Protein AF-A0A497GBG1-F1 (afdb_monomer_lite)

Radius of gyration: 18.84 Å; chains: 1; bounding box: 42×31×58 Å

Structure (mmCIF, N/CA/C/O backbone):
data_AF-A0A497GBG1-F1
#
_entry.id   AF-A0A497GBG1-F1
#
loop_
_atom_site.group_PDB
_atom_site.id
_atom_site.type_symbol
_atom_site.label_atom_id
_atom_site.label_alt_id
_atom_site.label_comp_id
_atom_site.label_asym_id
_atom_site.label_entity_id
_atom_site.label_seq_id
_atom_site.pdbx_PDB_ins_code
_atom_site.Cartn_x
_atom_site.Cartn_y
_atom_site.Cartn_z
_atom_site.occupancy
_atom_site.B_iso_or_equiv
_atom_site.auth_seq_id
_atom_site.auth_comp_id
_atom_site.auth_asym_id
_atom_site.auth_atom_id
_atom_site.pdbx_PDB_model_num
ATOM 1 N N . TYR A 1 1 ? -9.310 10.832 20.217 1.00 33.00 1 TYR A N 1
ATOM 2 C CA . TYR A 1 1 ? -9.173 11.842 19.152 1.00 33.00 1 TYR A CA 1
ATOM 3 C C . TYR A 1 1 ? -7.961 11.617 18.249 1.00 33.00 1 TYR A C 1
ATOM 5 O O . TYR A 1 1 ? -7.427 12.586 17.749 1.00 33.00 1 TYR A O 1
ATOM 13 N N . TYR A 1 2 ? -7.507 10.372 18.048 1.00 36.09 2 TYR A N 1
ATOM 14 C CA . TYR A 1 2 ? -6.469 10.062 17.057 1.00 36.09 2 TYR A CA 1
ATOM 15 C C . TYR A 1 2 ? -6.736 8.645 16.536 1.00 36.09 2 TYR A C 1
ATOM 17 O O . TYR A 1 2 ? -6.464 7.658 17.222 1.00 36.09 2 TYR A O 1
ATOM 25 N N . GLY A 1 3 ? -7.410 8.546 15.395 1.00 49.28 3 GLY A N 1
ATOM 26 C CA . GLY A 1 3 ? -7.780 7.311 14.715 1.00 49.28 3 GLY A CA 1
ATOM 27 C C . GLY A 1 3 ? -6.840 6.943 13.561 1.00 49.28 3 GLY A C 1
ATOM 28 O O . GLY A 1 3 ? -5.751 7.487 13.384 1.00 49.28 3 GLY A O 1
ATOM 29 N N . ALA A 1 4 ? -7.280 5.982 12.742 1.00 52.22 4 ALA A N 1
ATOM 30 C CA . ALA A 1 4 ? -6.537 5.518 11.566 1.00 52.22 4 ALA A CA 1
ATOM 31 C C . ALA A 1 4 ? -6.390 6.599 10.471 1.00 52.22 4 ALA A C 1
ATOM 33 O O . ALA A 1 4 ? -5.515 6.490 9.615 1.00 52.22 4 ALA A O 1
ATOM 34 N N . PHE A 1 5 ? -7.225 7.644 10.508 1.00 52.47 5 PHE A N 1
ATOM 35 C CA . PHE A 1 5 ? -7.202 8.763 9.566 1.00 52.47 5 PHE A CA 1
ATOM 36 C C . PHE A 1 5 ? -6.066 9.748 9.865 1.00 52.47 5 PHE A C 1
ATOM 38 O O . PHE A 1 5 ? -5.320 10.113 8.959 1.00 52.47 5 PHE A O 1
ATOM 45 N N . GLU A 1 6 ? -5.861 10.120 11.129 1.00 53.38 6 GLU A N 1
ATOM 46 C CA . GLU A 1 6 ? -4.692 10.904 11.528 1.00 53.38 6 GLU A CA 1
ATOM 47 C C . GLU A 1 6 ? -3.407 10.109 11.290 1.00 53.38 6 GLU A C 1
ATOM 49 O O . GLU A 1 6 ? -2.441 10.665 10.784 1.00 53.38 6 GLU A O 1
ATOM 54 N N . GLY A 1 7 ? -3.415 8.790 11.525 1.00 55.94 7 GLY A N 1
ATOM 55 C CA . GLY A 1 7 ? -2.295 7.913 11.162 1.00 55.94 7 GLY A CA 1
ATOM 56 C C . GLY A 1 7 ? -1.949 7.953 9.665 1.00 55.94 7 GLY A C 1
ATOM 57 O O . GLY A 1 7 ? -0.771 8.022 9.309 1.00 55.94 7 GLY A O 1
ATOM 58 N N . TYR A 1 8 ? -2.963 7.979 8.788 1.00 60.62 8 TYR A N 1
ATOM 59 C CA . TYR A 1 8 ? -2.778 8.152 7.343 1.00 60.62 8 TYR A CA 1
ATOM 60 C C . TYR A 1 8 ? -2.117 9.495 7.009 1.00 60.62 8 TYR A C 1
ATOM 62 O O . TYR A 1 8 ? -1.104 9.525 6.310 1.00 60.62 8 TYR A O 1
ATOM 70 N N . TRP A 1 9 ? -2.631 10.604 7.542 1.00 58.81 9 TRP A N 1
ATOM 71 C CA . TRP A 1 9 ? -2.098 11.931 7.226 1.00 58.81 9 TRP A CA 1
ATOM 72 C C . TRP A 1 9 ? -0.740 12.207 7.869 1.00 58.81 9 TRP A C 1
ATOM 74 O O . TRP A 1 9 ? 0.113 12.808 7.223 1.00 58.81 9 TRP A O 1
ATOM 84 N N . CYS A 1 10 ? -0.481 11.703 9.077 1.00 60.06 10 CYS A N 1
ATOM 85 C CA . CYS A 1 10 ? 0.843 11.744 9.698 1.00 60.06 10 CYS A CA 1
ATOM 86 C C . CYS A 1 10 ? 1.892 11.041 8.829 1.00 60.06 10 CYS A C 1
ATOM 88 O O . CYS A 1 10 ? 3.009 11.538 8.700 1.00 60.06 10 CYS A O 1
ATOM 90 N N . TYR A 1 11 ? 1.536 9.920 8.193 1.00 65.31 11 TYR A N 1
ATOM 91 C CA . TYR A 1 11 ? 2.422 9.239 7.254 1.00 65.31 11 TYR A CA 1
ATOM 92 C C . TYR A 1 11 ? 2.661 10.063 5.984 1.00 65.31 11 TYR A C 1
ATOM 94 O O . TYR A 1 11 ? 3.814 10.264 5.607 1.00 65.31 11 TYR A O 1
ATOM 102 N N . VAL A 1 12 ? 1.597 10.570 5.349 1.00 64.19 12 VAL A N 1
ATOM 103 C CA . VAL A 1 12 ? 1.704 11.389 4.126 1.00 64.19 12 VAL A CA 1
ATOM 104 C C . VAL A 1 12 ? 2.569 12.626 4.377 1.00 64.19 12 VAL A C 1
ATOM 106 O O . VAL A 1 12 ? 3.492 12.905 3.612 1.00 64.19 12 VAL A O 1
ATOM 109 N N . VAL A 1 13 ? 2.332 13.331 5.487 1.00 66.88 13 VAL A N 1
ATOM 110 C CA . VAL A 1 13 ? 3.125 14.500 5.894 1.00 66.88 13 VAL A CA 1
ATOM 111 C C . VAL A 1 13 ? 4.565 14.100 6.222 1.00 66.88 13 VAL A C 1
ATOM 113 O O . VAL A 1 13 ? 5.497 14.768 5.783 1.00 66.88 13 VAL A O 1
ATOM 116 N N . GLY A 1 14 ? 4.781 12.988 6.931 1.00 68.12 14 GLY A N 1
ATOM 117 C CA . GLY A 1 14 ? 6.121 12.482 7.240 1.00 68.12 14 GLY A CA 1
ATOM 118 C C . GLY A 1 14 ? 6.933 12.116 5.993 1.00 68.12 14 GLY A C 1
ATOM 119 O O . GLY A 1 14 ? 8.120 12.436 5.915 1.00 68.12 14 GLY A O 1
ATOM 120 N N . GLN A 1 15 ? 6.300 11.503 4.989 1.00 70.06 15 GLN A N 1
ATOM 121 C CA . GLN A 1 15 ? 6.939 11.206 3.705 1.00 70.06 15 GLN A CA 1
ATOM 122 C C . GLN A 1 15 ? 7.232 12.469 2.903 1.00 70.06 15 GLN A C 1
ATOM 124 O O . GLN A 1 15 ? 8.319 12.592 2.342 1.00 70.06 15 GLN A O 1
ATOM 129 N N . LEU A 1 16 ? 6.308 13.432 2.900 1.00 74.00 16 LEU A N 1
ATOM 130 C CA . LEU A 1 16 ? 6.531 14.731 2.278 1.00 74.00 16 LEU A CA 1
ATOM 131 C C . LEU A 1 16 ? 7.741 15.441 2.902 1.00 74.00 16 LEU A C 1
ATOM 133 O O . LEU A 1 16 ? 8.640 15.853 2.174 1.00 74.00 16 LEU A O 1
ATOM 137 N N . ILE A 1 17 ? 7.818 15.509 4.237 1.00 76.69 17 ILE A N 1
ATOM 138 C CA . ILE A 1 17 ? 8.964 16.088 4.957 1.00 76.69 17 ILE A CA 1
ATOM 139 C C . ILE A 1 17 ? 10.254 15.357 4.587 1.00 76.69 17 ILE A C 1
ATOM 141 O O . ILE A 1 17 ? 11.256 15.994 4.272 1.00 76.69 17 ILE A O 1
ATOM 145 N N . ARG A 1 18 ? 10.245 14.019 4.589 1.00 76.38 18 ARG A N 1
ATOM 146 C CA . ARG A 1 18 ? 11.418 13.216 4.229 1.00 76.38 18 ARG A CA 1
ATOM 147 C C . ARG A 1 18 ? 11.900 13.520 2.811 1.00 76.38 18 ARG A C 1
ATOM 149 O O . ARG A 1 18 ? 13.105 13.673 2.619 1.00 76.38 18 ARG A O 1
ATOM 156 N N . PHE A 1 19 ? 11.003 13.575 1.830 1.00 78.12 19 PHE A N 1
ATOM 157 C CA . PHE A 1 19 ? 11.397 13.855 0.451 1.00 78.12 19 PHE A CA 1
ATOM 158 C C . PHE A 1 19 ? 11.883 15.288 0.287 1.00 78.12 19 PHE A C 1
ATOM 160 O O . PHE A 1 19 ? 12.941 15.476 -0.300 1.00 78.12 19 PHE A O 1
ATOM 167 N N . LEU A 1 20 ? 11.206 16.274 0.880 1.00 80.75 20 LEU A N 1
ATOM 168 C CA . LEU A 1 20 ? 11.672 17.663 0.874 1.00 80.75 20 LEU A CA 1
ATOM 169 C C . LEU A 1 20 ? 13.061 17.808 1.515 1.00 80.75 20 LEU A C 1
ATOM 171 O O . LEU A 1 20 ? 13.892 18.552 1.006 1.00 80.75 20 LEU A O 1
ATOM 175 N N . ALA A 1 21 ? 13.330 17.078 2.602 1.00 81.00 21 ALA A N 1
ATOM 176 C CA . ALA A 1 21 ? 14.574 17.200 3.356 1.00 81.00 21 ALA A CA 1
ATOM 177 C C . ALA A 1 21 ? 15.751 16.401 2.776 1.00 81.00 21 ALA A C 1
ATOM 179 O O . ALA A 1 21 ? 16.898 16.788 2.979 1.00 81.00 21 ALA A O 1
ATOM 180 N N . LYS A 1 22 ? 15.501 15.259 2.121 1.00 77.94 22 LYS A N 1
ATOM 181 C CA . LYS A 1 22 ? 16.573 14.327 1.722 1.00 77.94 22 LYS A CA 1
ATOM 182 C C . LYS A 1 22 ? 16.638 14.035 0.231 1.00 77.94 22 LYS A C 1
ATOM 184 O O . LYS A 1 22 ? 17.720 13.762 -0.274 1.00 77.94 22 LYS A O 1
ATOM 189 N N . GLU A 1 23 ? 15.506 14.025 -0.467 1.00 73.88 23 GLU A N 1
ATOM 190 C CA . GLU A 1 23 ? 15.425 13.532 -1.847 1.00 73.88 23 GLU A CA 1
ATOM 191 C C . GLU A 1 23 ? 14.374 14.317 -2.661 1.00 73.88 23 GLU A C 1
ATOM 193 O O . GLU A 1 23 ? 13.419 13.722 -3.168 1.00 73.88 23 GLU A O 1
ATOM 198 N N . PRO A 1 24 ? 14.506 15.652 -2.802 1.00 74.38 24 PRO A N 1
ATOM 199 C CA . PRO A 1 24 ? 13.469 16.490 -3.414 1.00 74.38 24 PRO A CA 1
ATOM 200 C C . PRO A 1 24 ? 13.227 16.147 -4.890 1.00 74.38 24 PRO A C 1
ATOM 202 O O . PRO A 1 24 ? 12.116 16.299 -5.393 1.00 74.38 24 PRO A O 1
ATOM 205 N N . SER A 1 25 ? 14.228 15.586 -5.574 1.00 71.44 25 SER A N 1
ATOM 206 C CA . SER A 1 25 ? 14.086 15.053 -6.932 1.00 71.44 25 SER A CA 1
ATOM 207 C C . SER A 1 25 ? 13.025 13.951 -7.039 1.00 71.44 25 SER A C 1
ATOM 209 O O . SER A 1 25 ? 12.368 13.842 -8.073 1.00 71.44 25 SER A O 1
ATOM 211 N N . LYS A 1 26 ? 12.771 13.177 -5.972 1.00 68.81 26 LYS A N 1
ATOM 212 C CA . LYS A 1 26 ? 11.713 12.154 -5.962 1.00 68.81 26 LYS A CA 1
ATOM 213 C C . LYS A 1 26 ? 10.309 12.749 -6.001 1.00 68.81 26 LYS A C 1
ATOM 215 O O . LYS A 1 26 ? 9.434 12.137 -6.603 1.00 68.81 26 LYS A O 1
ATOM 220 N N . LEU A 1 27 ? 10.100 13.943 -5.438 1.00 69.06 27 LEU A N 1
ATOM 221 C CA . LEU A 1 27 ? 8.821 14.659 -5.542 1.00 69.06 27 LEU A CA 1
ATOM 222 C C . LEU A 1 27 ? 8.551 15.147 -6.965 1.00 69.06 27 LEU A C 1
ATOM 224 O O . LEU A 1 27 ? 7.402 15.201 -7.376 1.00 69.06 27 LEU A O 1
ATOM 228 N N . VAL A 1 28 ? 9.592 15.478 -7.728 1.00 68.88 28 VAL A N 1
ATOM 229 C CA . VAL A 1 28 ? 9.440 15.902 -9.127 1.00 68.88 28 VAL A CA 1
ATOM 230 C C . VAL A 1 28 ? 9.184 14.698 -10.036 1.00 68.88 28 VAL A C 1
ATOM 232 O O . VAL A 1 28 ? 8.308 14.743 -10.893 1.00 68.88 28 VAL A O 1
ATOM 235 N N . ILE A 1 29 ? 9.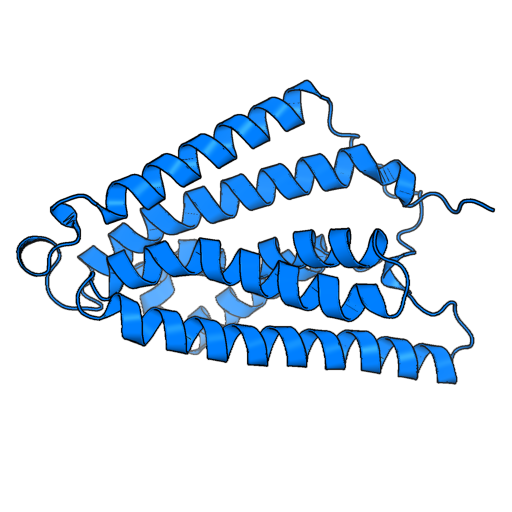925 13.607 -9.828 1.00 65.81 29 ILE A N 1
ATOM 236 C CA . ILE A 1 29 ? 9.849 12.399 -10.664 1.00 65.81 29 ILE A CA 1
ATOM 237 C C . ILE A 1 29 ? 8.579 11.589 -10.367 1.00 65.81 29 ILE A C 1
ATOM 239 O O . ILE A 1 29 ? 7.979 11.017 -11.273 1.00 65.81 29 ILE A O 1
ATOM 243 N N . ASN A 1 30 ? 8.163 11.529 -9.101 1.00 66.06 30 ASN A N 1
ATOM 244 C CA . ASN A 1 30 ? 6.978 10.800 -8.669 1.00 66.06 30 ASN A CA 1
ATOM 245 C C . ASN A 1 30 ? 6.305 11.523 -7.482 1.00 66.06 30 ASN A C 1
ATOM 247 O O . ASN A 1 30 ? 6.424 11.077 -6.337 1.00 66.06 30 ASN A O 1
ATOM 251 N N . PRO A 1 31 ? 5.583 12.634 -7.721 1.00 64.38 31 PRO A N 1
ATOM 252 C CA . PRO A 1 31 ? 4.964 13.439 -6.660 1.00 64.38 31 PRO A CA 1
ATOM 253 C C . PRO A 1 31 ? 3.945 12.655 -5.845 1.00 64.38 31 PRO A C 1
ATOM 255 O O . PRO A 1 31 ? 3.746 12.916 -4.660 1.00 64.38 31 PRO A O 1
ATOM 258 N N . LEU A 1 32 ? 3.314 11.663 -6.469 1.00 66.56 32 LEU A N 1
ATOM 259 C CA . LEU A 1 32 ? 2.321 10.846 -5.806 1.00 66.56 32 LEU A CA 1
ATOM 260 C C . LEU A 1 32 ? 2.959 9.880 -4.800 1.00 66.56 32 LEU A C 1
ATOM 262 O O . LEU A 1 32 ? 2.258 9.429 -3.898 1.00 66.56 32 LEU A O 1
ATOM 266 N N . SER A 1 33 ? 4.275 9.632 -4.859 1.00 64.19 33 SER A N 1
ATOM 267 C CA . SER A 1 33 ? 4.961 8.657 -4.002 1.00 64.19 33 SER A CA 1
ATOM 268 C C . SER A 1 33 ? 4.788 8.881 -2.487 1.00 64.19 33 SER A C 1
ATOM 270 O O . SER A 1 33 ? 4.885 7.933 -1.708 1.00 64.19 33 SER A O 1
ATOM 272 N N . ILE A 1 34 ? 4.441 10.101 -2.055 1.00 62.88 34 ILE A N 1
ATOM 273 C CA . ILE A 1 34 ? 4.081 10.433 -0.661 1.00 62.88 34 ILE A CA 1
ATOM 274 C C . ILE A 1 34 ? 2.793 9.745 -0.180 1.00 62.88 34 ILE A C 1
ATOM 276 O O . ILE A 1 34 ? 2.601 9.549 1.018 1.00 62.88 34 ILE A O 1
ATOM 280 N N . PHE A 1 35 ? 1.923 9.355 -1.114 1.00 59.44 35 PHE A N 1
ATOM 281 C CA . PHE A 1 35 ? 0.685 8.619 -0.869 1.00 59.44 35 PHE A CA 1
ATOM 282 C C . PHE A 1 35 ? 0.878 7.090 -0.951 1.00 59.44 35 PHE A C 1
ATOM 284 O O . PHE A 1 35 ? -0.101 6.349 -0.873 1.00 59.44 35 PHE A O 1
ATOM 291 N N . MET A 1 36 ? 2.107 6.589 -1.151 1.00 60.06 36 MET A N 1
ATOM 292 C CA . MET A 1 36 ? 2.373 5.146 -1.273 1.00 60.06 36 MET A CA 1
ATOM 293 C C . MET A 1 36 ? 2.410 4.438 0.076 1.00 60.06 36 MET A C 1
ATOM 295 O O . MET A 1 36 ? 3.033 4.912 1.016 1.00 60.06 36 MET A O 1
ATOM 299 N N . GLY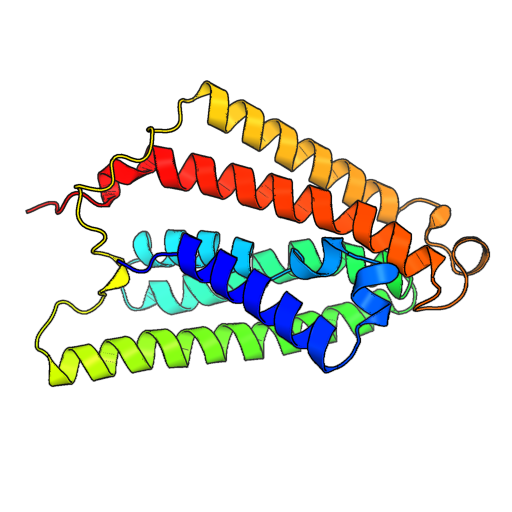 A 1 37 ? 1.881 3.215 0.119 1.00 58.25 37 GLY A N 1
ATOM 300 C CA . GLY A 1 37 ? 2.220 2.235 1.150 1.00 58.25 37 GLY A CA 1
ATOM 301 C C . GLY A 1 37 ? 1.321 2.218 2.389 1.00 58.25 37 GLY A C 1
ATOM 302 O O . GLY A 1 37 ? 0.131 2.529 2.338 1.00 58.25 37 GLY A O 1
ATOM 303 N N . SER A 1 38 ? 1.923 1.785 3.501 1.00 55.31 38 SER A N 1
ATOM 304 C CA . SER A 1 38 ? 1.368 1.258 4.760 1.00 55.31 38 SER A CA 1
ATOM 305 C C . SER A 1 38 ? 0.141 1.907 5.429 1.00 55.31 38 SER A C 1
ATOM 307 O O . SER A 1 38 ? -0.523 1.185 6.176 1.00 55.31 38 SER A O 1
ATOM 309 N N . PRO A 1 39 ? -0.242 3.186 5.246 1.00 54.53 39 PRO A N 1
ATOM 310 C CA . PRO A 1 39 ? -1.410 3.726 5.951 1.00 54.53 39 PRO A CA 1
ATOM 311 C C . PRO A 1 39 ? -2.770 3.096 5.589 1.00 54.53 39 PRO A C 1
ATOM 313 O O . PRO A 1 39 ? -3.634 3.001 6.460 1.00 54.53 39 PRO A O 1
ATOM 316 N N . CYS A 1 40 ? -2.969 2.561 4.377 1.00 58.84 40 CYS A N 1
ATOM 317 C CA . CYS A 1 40 ? -4.174 1.762 4.086 1.00 58.84 40 CYS A CA 1
ATOM 318 C C . CYS A 1 40 ? -4.171 0.432 4.861 1.00 58.84 40 CYS A C 1
ATOM 320 O O . CYS A 1 40 ? -5.206 0.017 5.387 1.00 58.84 40 CYS A O 1
ATOM 322 N N . ALA A 1 41 ? -2.989 -0.176 5.024 1.00 61.84 41 ALA A N 1
ATOM 323 C CA . ALA A 1 41 ? -2.794 -1.329 5.898 1.00 61.84 41 ALA A CA 1
ATOM 324 C C . ALA A 1 41 ? -3.169 -0.978 7.341 1.00 61.84 41 ALA A C 1
ATOM 326 O O . ALA A 1 41 ? -3.807 -1.783 8.004 1.00 61.84 41 ALA A O 1
ATOM 327 N N . MET A 1 42 ? -2.843 0.233 7.814 1.00 60.97 42 MET A N 1
ATOM 328 C CA . MET A 1 42 ? -3.181 0.687 9.167 1.00 60.97 42 MET A CA 1
ATOM 329 C C . MET A 1 42 ? -4.690 0.817 9.405 1.00 60.97 42 MET A C 1
ATOM 331 O O . MET A 1 42 ? -5.151 0.501 10.500 1.00 60.97 42 MET A O 1
ATOM 335 N N . ILE A 1 43 ? -5.475 1.215 8.399 1.00 62.38 43 ILE A N 1
ATOM 336 C CA . ILE A 1 43 ? -6.946 1.241 8.493 1.00 62.38 43 ILE A CA 1
ATOM 337 C C . ILE A 1 43 ? -7.498 -0.188 8.608 1.00 62.38 43 ILE A C 1
ATOM 339 O O . ILE A 1 43 ? -8.342 -0.458 9.465 1.00 62.38 43 ILE A O 1
ATOM 343 N N . VAL A 1 44 ? -6.989 -1.117 7.793 1.00 65.75 44 VAL A N 1
ATOM 344 C CA . VAL A 1 44 ? -7.367 -2.544 7.832 1.00 65.75 44 VAL A CA 1
ATOM 345 C C . VAL A 1 44 ? -6.993 -3.172 9.170 1.00 65.75 44 VAL A C 1
ATOM 347 O O . VAL A 1 44 ? -7.820 -3.794 9.827 1.00 65.75 44 VAL A O 1
ATOM 350 N N . VAL A 1 45 ? -5.760 -2.952 9.605 1.00 64.31 45 VAL A N 1
ATOM 351 C CA . VAL A 1 45 ? -5.220 -3.326 10.911 1.00 64.31 45 VAL A CA 1
ATOM 352 C C . VAL A 1 45 ? -6.112 -2.819 12.038 1.00 64.31 45 VAL A C 1
ATOM 354 O O . VAL A 1 45 ? -6.522 -3.602 12.893 1.00 64.31 45 VAL A O 1
ATOM 357 N N . ALA A 1 46 ? -6.450 -1.528 12.034 1.00 63.66 46 ALA A N 1
ATOM 358 C CA . ALA A 1 46 ? -7.281 -0.921 13.065 1.00 63.66 46 ALA A CA 1
ATOM 359 C C . ALA A 1 46 ? -8.685 -1.541 13.088 1.00 63.66 46 ALA A C 1
ATOM 361 O O . ALA A 1 46 ? -9.262 -1.736 14.159 1.00 63.66 46 ALA A O 1
ATOM 362 N N . TRP A 1 47 ? -9.223 -1.902 11.922 1.00 62.44 47 TRP A N 1
ATOM 363 C CA . TRP A 1 47 ? -10.486 -2.624 11.808 1.00 62.44 47 TRP A CA 1
ATOM 364 C C . TRP A 1 47 ? -10.396 -4.059 12.359 1.00 62.44 47 TRP A C 1
ATOM 366 O O . TRP A 1 47 ? -11.216 -4.437 13.201 1.00 62.44 47 TRP A O 1
ATOM 376 N N . VAL A 1 48 ? -9.380 -4.839 11.968 1.00 64.69 48 VAL A N 1
ATOM 377 C CA . VAL A 1 48 ? -9.174 -6.227 12.429 1.00 64.69 48 VAL A CA 1
ATOM 378 C C . VAL A 1 48 ? -8.962 -6.286 13.942 1.00 64.69 48 VAL A C 1
ATOM 380 O O . VAL A 1 48 ? -9.615 -7.070 14.632 1.00 64.69 48 VAL A O 1
ATOM 383 N N . VAL A 1 49 ? -8.118 -5.404 14.483 1.00 61.09 49 VAL A N 1
ATOM 384 C CA . VAL A 1 49 ? -7.823 -5.319 15.922 1.00 61.09 49 VAL A CA 1
ATOM 385 C C . VAL A 1 49 ? -9.079 -5.062 16.763 1.00 61.09 49 VAL A C 1
ATOM 387 O O . VAL A 1 49 ? -9.163 -5.496 17.915 1.00 61.09 49 VAL A O 1
ATOM 390 N N . ARG A 1 50 ? -10.067 -4.353 16.204 1.00 60.16 50 ARG A N 1
ATOM 391 C CA . ARG A 1 50 ? -11.346 -4.079 16.873 1.00 60.16 50 ARG A CA 1
ATOM 392 C C . ARG A 1 50 ? -12.304 -5.269 16.823 1.00 60.16 50 ARG A C 1
ATOM 394 O O . ARG A 1 50 ? -13.108 -5.412 17.741 1.00 60.16 50 ARG A O 1
ATOM 401 N N . LYS A 1 51 ? -12.225 -6.110 15.788 1.00 60.66 51 LYS A N 1
ATOM 402 C CA . LYS A 1 51 ? -13.108 -7.273 15.596 1.00 60.66 51 LYS A CA 1
ATOM 403 C C . LYS A 1 51 ? -12.656 -8.523 16.323 1.00 60.66 51 LYS A C 1
ATOM 405 O O . LYS A 1 51 ? -13.491 -9.303 16.772 1.00 60.66 51 LYS A O 1
ATOM 410 N N . VAL A 1 52 ? -11.352 -8.709 16.445 1.00 59.97 52 VAL A N 1
ATOM 411 C CA . VAL A 1 52 ? -10.788 -9.880 17.103 1.00 59.97 52 VAL A CA 1
ATOM 412 C C . VAL A 1 52 ? -10.643 -9.590 18.601 1.00 59.97 52 VAL A C 1
ATOM 414 O O . VAL A 1 52 ? -10.337 -8.468 19.009 1.00 59.97 52 VAL A O 1
ATOM 417 N N . ARG A 1 53 ? -10.917 -10.583 19.454 1.00 61.44 53 ARG A N 1
ATOM 418 C CA . ARG A 1 53 ? -10.728 -10.449 20.906 1.00 61.44 53 ARG A CA 1
ATOM 419 C C . ARG A 1 53 ? -9.238 -10.523 21.250 1.00 61.44 53 ARG A C 1
ATOM 421 O O . ARG A 1 53 ? -8.474 -11.222 20.587 1.00 61.44 53 ARG A O 1
ATOM 428 N N . TYR A 1 54 ? -8.824 -9.805 22.289 1.00 56.19 54 TYR A N 1
ATOM 429 C CA . TYR A 1 54 ? -7.478 -9.954 22.842 1.00 56.19 54 TYR A CA 1
ATOM 430 C C . TYR A 1 54 ? -7.286 -11.382 23.389 1.00 56.19 54 TYR A C 1
ATOM 432 O O . TYR A 1 54 ? -8.235 -11.908 23.977 1.00 56.19 54 TYR A O 1
ATOM 440 N N . PRO A 1 55 ? -6.108 -12.016 23.221 1.00 64.31 55 PRO A N 1
ATOM 441 C CA . PRO A 1 55 ? -4.879 -11.499 22.594 1.00 64.31 55 PRO A CA 1
ATOM 442 C C . PRO A 1 55 ? -4.772 -11.732 21.079 1.00 64.31 55 PRO A C 1
ATOM 444 O O . PRO A 1 55 ? -3.860 -11.215 20.435 1.00 64.31 55 PRO A O 1
ATOM 447 N N . LEU A 1 56 ? -5.705 -12.483 20.487 1.00 72.56 56 LEU A N 1
ATOM 448 C CA . LEU A 1 56 ? -5.674 -12.870 19.069 1.00 72.56 56 LEU A CA 1
ATOM 449 C C . LEU A 1 56 ? -5.710 -11.668 18.114 1.00 72.56 56 LEU A C 1
ATOM 451 O O . LEU A 1 56 ? -5.293 -11.772 16.963 1.00 72.56 56 LEU A O 1
ATOM 455 N N . ASN A 1 57 ? -6.175 -10.514 18.588 1.00 65.38 57 ASN A N 1
ATOM 456 C CA . ASN A 1 57 ? -6.223 -9.279 17.817 1.00 65.38 57 ASN A CA 1
ATOM 457 C C . ASN A 1 57 ? -4.850 -8.739 17.410 1.00 65.38 57 ASN A C 1
ATOM 459 O O . ASN A 1 57 ? -4.748 -8.118 16.355 1.00 65.38 57 ASN A O 1
ATOM 463 N N . ILE A 1 58 ? -3.805 -9.012 18.195 1.00 69.25 58 ILE A N 1
ATOM 464 C CA . ILE A 1 58 ? -2.426 -8.641 17.861 1.00 69.25 58 ILE A CA 1
ATOM 465 C C . ILE A 1 58 ? -1.956 -9.462 16.663 1.00 69.25 58 ILE A C 1
ATOM 467 O O . ILE A 1 58 ? -1.532 -8.900 15.656 1.00 69.25 58 ILE A O 1
ATOM 471 N N . VAL A 1 59 ? -2.099 -10.788 16.742 1.00 76.75 59 VAL A N 1
ATOM 472 C CA . VAL A 1 59 ? -1.710 -11.704 15.662 1.00 76.75 59 VAL A CA 1
ATOM 473 C C . VAL A 1 59 ? -2.510 -11.403 14.396 1.00 76.75 59 VAL A C 1
ATOM 475 O O . VAL A 1 59 ? -1.932 -11.235 13.327 1.00 76.75 59 VAL A O 1
ATOM 478 N N . ALA A 1 60 ? -3.830 -11.248 14.517 1.00 72.75 60 ALA A N 1
ATOM 479 C CA . ALA A 1 60 ? -4.695 -10.934 13.387 1.00 72.75 60 ALA A CA 1
ATOM 480 C C . ALA A 1 60 ? -4.354 -9.577 12.751 1.00 72.75 60 ALA A C 1
ATOM 482 O O . ALA A 1 60 ? -4.354 -9.454 11.529 1.00 72.75 60 ALA A O 1
ATOM 483 N N . GLY A 1 61 ? -4.023 -8.571 13.563 1.00 73.75 61 GLY A N 1
ATOM 484 C CA . GLY A 1 61 ? -3.574 -7.273 13.079 1.00 73.75 61 GLY A CA 1
ATOM 485 C C . GLY A 1 61 ? -2.256 -7.361 12.305 1.00 73.75 61 GLY A C 1
ATOM 486 O O . GLY A 1 61 ? -2.178 -6.852 11.190 1.00 73.75 61 GLY A O 1
ATOM 487 N N . ILE A 1 62 ? -1.248 -8.051 12.845 1.00 76.94 62 ILE A N 1
ATOM 488 C CA . ILE A 1 62 ? 0.044 -8.243 12.169 1.00 76.94 62 ILE A CA 1
ATOM 489 C C . ILE A 1 62 ? -0.150 -8.983 10.841 1.00 76.94 62 ILE A C 1
ATOM 491 O O . ILE A 1 62 ? 0.316 -8.505 9.808 1.00 76.94 62 ILE A O 1
ATOM 495 N N . LEU A 1 63 ? -0.888 -10.098 10.839 1.00 82.75 63 LEU A N 1
ATOM 496 C CA . LEU A 1 63 ? -1.156 -10.876 9.625 1.00 82.75 63 LEU A CA 1
ATOM 497 C C . LEU A 1 63 ? -1.916 -10.061 8.574 1.00 82.75 63 LEU A C 1
ATOM 499 O O . LEU A 1 63 ? -1.573 -10.116 7.396 1.00 82.75 63 LEU A O 1
ATOM 503 N N . ALA A 1 64 ? -2.907 -9.265 8.984 1.00 78.12 64 ALA A N 1
ATOM 504 C CA . ALA A 1 64 ? -3.646 -8.398 8.071 1.00 78.12 64 ALA A CA 1
ATOM 505 C C . ALA A 1 64 ? -2.764 -7.280 7.492 1.00 78.12 64 ALA A C 1
ATOM 507 O O . ALA A 1 64 ? -2.842 -6.990 6.298 1.00 78.12 64 ALA A O 1
ATOM 508 N N . GLY A 1 65 ? -1.897 -6.683 8.314 1.00 76.75 65 GLY A N 1
ATOM 509 C CA . GLY A 1 65 ? -0.934 -5.675 7.873 1.00 76.75 65 GLY A CA 1
ATOM 510 C C . GLY A 1 65 ? 0.074 -6.237 6.869 1.00 76.75 65 GLY A C 1
ATOM 511 O O . GLY A 1 65 ? 0.293 -5.635 5.820 1.00 76.75 65 GLY A O 1
ATOM 512 N N . VAL A 1 66 ? 0.632 -7.419 7.150 1.00 82.12 66 VAL A N 1
ATOM 513 C CA . VAL A 1 66 ? 1.568 -8.114 6.253 1.00 82.12 66 VAL A CA 1
ATOM 514 C C . VAL A 1 66 ? 0.877 -8.566 4.972 1.00 82.12 66 VAL A C 1
ATOM 516 O O . VAL A 1 66 ? 1.430 -8.366 3.898 1.00 82.12 66 VAL A O 1
ATOM 519 N N . GLY A 1 67 ? -0.338 -9.113 5.052 1.00 82.31 67 GLY A N 1
ATOM 520 C CA . GLY A 1 67 ? -1.111 -9.516 3.877 1.00 82.31 67 GLY A CA 1
ATOM 521 C C . GLY A 1 67 ? -1.437 -8.336 2.959 1.00 82.31 67 GLY A C 1
ATOM 522 O O . GLY A 1 67 ? -1.266 -8.426 1.745 1.00 82.31 67 GLY A O 1
ATOM 523 N N . PHE A 1 68 ? -1.831 -7.193 3.528 1.00 80.38 68 PHE A N 1
ATOM 524 C CA . PHE A 1 68 ? -2.054 -5.969 2.757 1.00 80.38 68 PHE A CA 1
ATOM 525 C C . PHE A 1 68 ? -0.756 -5.438 2.130 1.00 80.38 68 PHE A C 1
ATOM 527 O O . PHE A 1 68 ? -0.736 -5.045 0.961 1.00 80.38 68 PHE A O 1
ATOM 534 N N . HIS A 1 69 ? 0.341 -5.429 2.894 1.00 80.44 69 HIS A N 1
ATOM 535 C CA . HIS A 1 69 ? 1.655 -5.043 2.379 1.00 80.44 69 HIS A CA 1
ATOM 536 C C . HIS A 1 69 ? 2.069 -5.947 1.218 1.00 80.44 69 HIS A C 1
ATOM 538 O O . HIS A 1 69 ? 2.379 -5.440 0.149 1.00 80.44 69 HIS A O 1
ATOM 544 N N . ALA A 1 70 ? 1.964 -7.268 1.379 1.00 85.44 70 ALA A N 1
ATOM 545 C CA . ALA A 1 70 ? 2.245 -8.252 0.337 1.00 85.44 70 ALA A CA 1
ATOM 546 C C . ALA A 1 70 ? 1.453 -7.971 -0.946 1.00 85.44 70 ALA A C 1
ATOM 548 O O . ALA A 1 70 ? 2.019 -7.902 -2.035 1.00 85.44 70 ALA A O 1
ATOM 549 N N . PHE A 1 71 ? 0.150 -7.733 -0.805 1.00 85.75 71 PHE A N 1
ATOM 550 C CA . PHE A 1 71 ? -0.730 -7.457 -1.932 1.00 85.75 71 PHE A CA 1
ATOM 551 C C . PHE A 1 71 ? -0.346 -6.183 -2.700 1.00 85.75 71 PHE A C 1
ATOM 553 O O . PHE A 1 71 ? -0.413 -6.152 -3.929 1.00 85.75 71 PHE A O 1
ATOM 560 N N . THR A 1 72 ? 0.051 -5.127 -1.988 1.00 80.88 72 THR A N 1
ATOM 561 C CA . THR A 1 72 ? 0.363 -3.818 -2.589 1.00 80.88 72 THR A CA 1
ATOM 562 C C . THR A 1 72 ? 1.814 -3.683 -3.051 1.00 80.88 72 THR A C 1
ATOM 564 O O . THR A 1 72 ? 2.092 -2.904 -3.964 1.00 80.88 72 THR A O 1
ATOM 567 N N . ILE A 1 73 ? 2.742 -4.435 -2.454 1.00 84.69 73 ILE A N 1
ATOM 568 C CA . ILE A 1 73 ? 4.169 -4.389 -2.791 1.00 84.69 73 ILE A CA 1
ATOM 569 C C . ILE A 1 73 ? 4.526 -5.304 -3.964 1.00 84.69 73 ILE A C 1
ATOM 571 O O . ILE A 1 73 ? 5.505 -5.036 -4.655 1.00 84.69 73 ILE A O 1
ATOM 575 N N . PHE A 1 74 ? 3.728 -6.341 -4.238 1.00 89.94 74 PHE A N 1
ATOM 576 C CA . PHE A 1 74 ? 3.977 -7.251 -5.354 1.00 89.94 74 PHE A CA 1
ATOM 577 C C . PHE A 1 74 ? 4.058 -6.532 -6.718 1.00 89.94 74 PHE A C 1
ATOM 579 O O . PHE A 1 74 ? 5.077 -6.695 -7.394 1.00 89.94 74 PHE A O 1
ATOM 586 N N . PRO A 1 75 ? 3.098 -5.662 -7.107 1.00 89.00 75 PRO A N 1
ATOM 587 C CA . PRO A 1 75 ? 3.208 -4.920 -8.363 1.00 89.00 75 PRO A CA 1
ATOM 588 C C . PRO A 1 75 ? 4.461 -4.044 -8.453 1.00 89.00 75 PRO A C 1
ATOM 590 O O . PRO A 1 75 ? 5.062 -3.947 -9.516 1.00 89.00 75 PRO A O 1
ATOM 593 N N . TYR A 1 76 ? 4.914 -3.461 -7.338 1.00 86.62 76 TYR A N 1
ATOM 594 C CA . TYR A 1 76 ? 6.174 -2.710 -7.303 1.00 86.62 76 TYR A CA 1
ATOM 595 C C . TYR A 1 76 ? 7.379 -3.591 -7.586 1.00 86.62 76 TYR A C 1
ATOM 597 O O . TYR A 1 76 ? 8.254 -3.204 -8.355 1.00 86.62 76 TYR A O 1
ATOM 605 N N . CYS A 1 77 ? 7.426 -4.779 -6.981 1.00 90.25 77 CYS A N 1
ATOM 606 C CA . CYS A 1 77 ? 8.505 -5.726 -7.216 1.00 90.25 77 CYS A CA 1
ATOM 607 C C . CYS A 1 77 ? 8.618 -6.069 -8.708 1.00 90.25 77 CYS A C 1
ATOM 609 O O . CYS A 1 77 ? 9.708 -5.966 -9.270 1.00 90.25 77 CYS A O 1
ATOM 611 N N . VAL A 1 78 ? 7.488 -6.351 -9.361 1.00 91.88 78 VAL A N 1
ATOM 612 C CA . VAL A 1 78 ? 7.459 -6.664 -10.794 1.00 91.88 78 VAL A CA 1
ATOM 613 C C . VAL A 1 78 ? 7.795 -5.446 -11.655 1.00 91.88 78 VAL A C 1
ATOM 615 O O . VAL A 1 78 ? 8.654 -5.526 -12.530 1.00 91.88 78 VAL A O 1
ATOM 618 N N . VAL A 1 79 ? 7.160 -4.299 -11.415 1.00 90.50 79 VAL A N 1
ATOM 619 C CA . VAL A 1 79 ? 7.321 -3.111 -12.267 1.00 90.50 79 VAL A CA 1
ATOM 620 C C . VAL A 1 79 ? 8.709 -2.488 -12.122 1.00 90.50 79 VAL A C 1
ATOM 622 O O . VAL A 1 79 ? 9.312 -2.097 -13.121 1.00 90.50 79 VAL A O 1
ATOM 625 N N . VAL A 1 80 ? 9.254 -2.406 -10.908 1.00 89.12 80 VAL A N 1
ATOM 626 C CA . VAL A 1 80 ? 10.530 -1.716 -10.660 1.00 89.12 80 VAL A CA 1
ATOM 627 C C . VAL A 1 80 ? 11.737 -2.621 -10.850 1.00 89.12 80 VAL A C 1
ATOM 629 O O . VAL A 1 80 ? 12.755 -2.139 -11.342 1.00 89.12 80 VAL A O 1
ATOM 632 N N . TYR A 1 81 ? 11.642 -3.908 -10.512 1.00 88.62 81 TYR A N 1
ATOM 633 C CA . TYR A 1 81 ? 12.788 -4.826 -10.580 1.00 88.62 81 TYR A CA 1
ATOM 634 C C . TYR A 1 81 ? 12.660 -5.897 -11.665 1.00 88.62 81 TYR A C 1
ATOM 636 O O . TYR A 1 81 ? 13.646 -6.565 -11.961 1.00 88.62 81 TYR A O 1
ATOM 644 N N . GLY A 1 82 ? 11.484 -6.053 -12.275 1.00 89.31 82 GLY A N 1
ATOM 645 C CA . GLY A 1 82 ? 11.222 -7.105 -13.252 1.00 89.31 82 GLY A CA 1
ATOM 646 C C . GLY A 1 82 ? 10.934 -8.461 -12.605 1.00 89.31 82 GLY A C 1
ATOM 647 O O . GLY A 1 82 ? 11.221 -8.706 -11.429 1.00 89.31 82 GLY A O 1
ATOM 648 N N . TRP A 1 83 ? 10.363 -9.371 -13.394 1.00 90.38 83 TRP A N 1
ATOM 649 C CA . TRP A 1 83 ? 10.009 -10.723 -12.949 1.00 90.38 83 TRP A CA 1
ATOM 650 C C . TRP A 1 83 ? 11.203 -11.545 -12.473 1.00 90.38 83 TRP A C 1
ATOM 652 O O . TRP A 1 83 ? 11.065 -12.313 -11.528 1.00 90.38 83 TRP A O 1
ATOM 662 N N . GLU A 1 84 ? 12.372 -11.345 -13.076 1.00 89.06 84 GLU A N 1
ATOM 663 C CA . GLU A 1 84 ? 13.600 -12.077 -12.751 1.00 89.06 84 GLU A CA 1
ATOM 664 C C . GLU A 1 84 ? 14.023 -11.870 -11.293 1.00 89.06 84 GLU A C 1
ATOM 666 O O . GLU A 1 84 ? 14.346 -12.821 -10.584 1.00 89.06 84 GLU A O 1
ATOM 671 N N . LEU A 1 85 ? 13.967 -10.623 -10.817 1.00 89.38 85 LEU A N 1
ATOM 672 C CA . LEU A 1 85 ? 14.364 -10.269 -9.455 1.00 89.38 85 LEU A CA 1
ATOM 673 C C . LEU A 1 85 ? 13.200 -10.330 -8.464 1.00 89.38 85 LEU A C 1
ATOM 675 O O . LEU A 1 85 ? 13.440 -10.378 -7.256 1.00 89.38 85 LEU A O 1
ATOM 679 N N . THR A 1 86 ? 11.953 -10.346 -8.952 1.00 92.19 86 THR A N 1
ATOM 680 C CA . THR A 1 86 ? 10.736 -10.313 -8.126 1.00 92.19 86 THR A CA 1
ATOM 681 C C . THR A 1 86 ? 10.740 -11.355 -7.005 1.00 92.19 86 THR A C 1
ATOM 683 O O . THR A 1 86 ? 10.505 -10.943 -5.871 1.00 92.19 86 THR A O 1
ATOM 686 N N . PRO A 1 87 ? 11.051 -12.650 -7.227 1.00 92.81 87 PRO A N 1
ATOM 687 C CA . PRO A 1 87 ? 11.061 -13.642 -6.149 1.00 92.81 87 PRO A CA 1
ATOM 688 C C . PRO A 1 87 ? 11.963 -13.252 -4.971 1.00 92.81 87 PRO A C 1
ATOM 690 O O . PRO A 1 87 ? 11.578 -13.407 -3.810 1.00 92.81 87 PRO A O 1
ATOM 693 N N . LEU A 1 88 ? 13.137 -12.683 -5.259 1.00 93.62 88 LEU A N 1
ATOM 694 C CA . LEU A 1 88 ? 14.087 -12.242 -4.242 1.00 93.62 88 LEU A CA 1
ATOM 695 C C . LEU A 1 88 ? 13.616 -10.951 -3.564 1.00 93.62 88 LEU A C 1
ATOM 697 O O . LEU A 1 88 ? 13.483 -10.906 -2.339 1.00 93.62 88 LEU A O 1
ATOM 701 N N . VAL A 1 89 ? 13.346 -9.899 -4.344 1.00 90.31 89 VAL A N 1
ATOM 702 C CA . VAL A 1 89 ? 13.015 -8.584 -3.774 1.00 90.31 89 VAL A CA 1
ATOM 703 C C . VAL A 1 89 ? 11.674 -8.598 -3.052 1.00 90.31 89 VAL A C 1
ATOM 705 O O . VAL A 1 89 ? 11.545 -7.954 -2.017 1.00 90.31 89 VAL A O 1
ATOM 708 N N . PHE A 1 90 ? 10.694 -9.364 -3.534 1.00 92.31 90 PHE A N 1
ATOM 709 C CA . PHE A 1 90 ? 9.403 -9.517 -2.873 1.00 92.31 90 PHE A CA 1
ATOM 710 C C . PHE A 1 90 ? 9.571 -10.184 -1.512 1.00 92.31 90 PHE A C 1
ATOM 712 O O . PHE A 1 90 ? 9.102 -9.650 -0.512 1.00 92.31 90 PHE A O 1
ATOM 719 N N . THR A 1 91 ? 10.329 -11.281 -1.443 1.00 91.31 91 THR A N 1
ATOM 720 C CA . THR A 1 91 ? 10.615 -11.973 -0.178 1.00 91.31 91 THR A CA 1
ATOM 721 C C . THR A 1 91 ? 11.297 -11.045 0.829 1.00 91.31 91 THR A C 1
ATOM 723 O O . THR A 1 91 ? 10.866 -10.956 1.979 1.00 91.31 91 THR A O 1
ATOM 726 N N . LEU A 1 92 ? 12.308 -10.283 0.399 1.00 90.00 92 LEU A N 1
ATOM 727 C CA . LEU A 1 92 ? 12.983 -9.306 1.260 1.00 90.00 92 LEU A CA 1
ATOM 728 C C . LEU A 1 92 ? 12.033 -8.195 1.735 1.00 90.00 92 LEU A C 1
ATOM 730 O O . LEU A 1 92 ? 12.066 -7.815 2.905 1.00 90.00 92 LEU A O 1
ATOM 734 N N . GLN A 1 93 ? 11.151 -7.704 0.860 1.00 86.38 93 GLN A N 1
ATOM 735 C CA . GLN A 1 93 ? 10.139 -6.705 1.212 1.00 86.38 93 GLN A CA 1
ATOM 736 C C . GLN A 1 93 ? 9.078 -7.252 2.174 1.00 86.38 93 GLN A C 1
ATOM 738 O O . GLN A 1 93 ? 8.591 -6.501 3.022 1.00 86.38 93 GLN A O 1
ATOM 743 N N . LEU A 1 94 ? 8.726 -8.538 2.082 1.00 87.38 94 LEU A N 1
ATOM 744 C CA . LEU A 1 94 ? 7.834 -9.196 3.037 1.00 87.38 94 LEU A CA 1
ATOM 745 C C . LEU A 1 94 ? 8.484 -9.333 4.410 1.00 87.38 94 LEU A C 1
ATOM 747 O O . LEU A 1 94 ? 7.847 -9.014 5.411 1.00 87.38 94 LEU A O 1
ATOM 751 N N . LEU A 1 95 ? 9.751 -9.754 4.465 1.00 85.88 95 LEU A N 1
ATOM 752 C CA . LEU A 1 95 ? 10.502 -9.853 5.717 1.00 85.88 95 LEU A CA 1
ATOM 753 C C . LEU A 1 95 ? 10.656 -8.479 6.380 1.00 85.88 95 LEU A C 1
ATOM 755 O O . LEU A 1 95 ? 10.337 -8.320 7.557 1.00 85.88 95 LEU A O 1
ATOM 759 N N . GLY A 1 96 ? 11.068 -7.464 5.615 1.00 77.94 96 GLY A N 1
ATOM 760 C CA . GLY A 1 96 ? 11.152 -6.087 6.101 1.00 77.94 96 GLY A CA 1
ATOM 761 C C . GLY A 1 96 ? 9.794 -5.545 6.556 1.00 77.94 96 GLY A C 1
ATOM 762 O O . GLY A 1 96 ? 9.689 -4.959 7.633 1.00 77.94 96 GLY A O 1
ATOM 763 N N . GLY A 1 97 ? 8.736 -5.797 5.780 1.00 76.88 97 GLY A N 1
ATOM 764 C CA . GLY A 1 97 ? 7.365 -5.422 6.119 1.00 76.88 97 GLY A CA 1
ATOM 765 C C . GLY A 1 97 ? 6.877 -6.076 7.411 1.00 76.88 97 GLY A C 1
ATOM 766 O O . GLY A 1 97 ? 6.320 -5.390 8.262 1.00 76.88 97 GLY A O 1
ATOM 767 N N . LEU A 1 98 ? 7.143 -7.371 7.603 1.00 82.19 98 LEU A N 1
ATOM 768 C CA . LEU A 1 98 ? 6.832 -8.095 8.835 1.00 82.19 98 LEU A CA 1
ATOM 769 C C . LEU A 1 98 ? 7.538 -7.474 10.041 1.00 82.19 98 LEU A C 1
ATOM 771 O O . LEU A 1 98 ? 6.881 -7.217 11.048 1.00 82.19 98 LEU A O 1
ATOM 775 N N . ILE A 1 99 ? 8.842 -7.194 9.934 1.00 78.81 99 ILE A N 1
ATOM 776 C CA . ILE A 1 99 ? 9.619 -6.579 11.020 1.00 78.81 99 ILE A CA 1
ATOM 777 C C . ILE A 1 99 ? 9.023 -5.219 11.394 1.00 78.81 99 ILE A C 1
ATOM 779 O O . ILE A 1 99 ? 8.757 -4.965 12.568 1.00 78.81 99 ILE A O 1
ATOM 783 N N . VAL A 1 100 ? 8.769 -4.359 10.403 1.00 71.75 100 VAL A N 1
ATOM 784 C CA . VAL A 1 100 ? 8.231 -3.012 10.639 1.00 71.75 100 VAL A CA 1
ATOM 785 C C . VAL A 1 100 ? 6.821 -3.075 11.221 1.00 71.75 100 VAL A C 1
ATOM 787 O O . VAL A 1 100 ? 6.558 -2.427 12.230 1.00 71.75 100 VAL A O 1
ATOM 790 N N . VAL A 1 101 ? 5.918 -3.871 10.640 1.00 72.75 101 VAL A N 1
ATOM 791 C CA . VAL A 1 101 ? 4.539 -4.012 11.136 1.00 72.75 101 VAL A CA 1
ATOM 792 C C . VAL A 1 101 ? 4.541 -4.564 12.559 1.00 72.75 101 VAL A C 1
ATOM 794 O O . VAL A 1 101 ? 3.863 -4.002 13.417 1.00 72.75 101 VAL A O 1
ATOM 797 N N . ALA A 1 102 ? 5.331 -5.603 12.843 1.00 73.19 102 ALA A N 1
ATOM 798 C CA . ALA A 1 102 ? 5.444 -6.166 14.184 1.00 73.19 102 ALA A CA 1
ATOM 799 C C . ALA A 1 102 ? 5.992 -5.140 15.186 1.00 73.19 102 ALA A C 1
ATOM 801 O O . ALA A 1 102 ? 5.391 -4.953 16.240 1.00 73.19 102 ALA A O 1
ATOM 802 N N . ALA A 1 103 ? 7.070 -4.422 14.853 1.00 72.06 103 ALA A N 1
ATOM 803 C CA . ALA A 1 103 ? 7.638 -3.388 15.716 1.00 72.06 103 ALA A CA 1
ATOM 804 C C . ALA A 1 103 ? 6.641 -2.248 15.978 1.00 72.06 103 ALA A C 1
ATOM 806 O O . ALA A 1 103 ? 6.428 -1.871 17.128 1.00 72.06 103 ALA A O 1
ATOM 807 N N . CYS A 1 104 ? 5.969 -1.741 14.940 1.00 67.94 104 CYS A N 1
ATOM 808 C CA . CYS A 1 104 ? 4.936 -0.715 15.081 1.00 67.94 104 CYS A CA 1
ATOM 809 C C . CYS A 1 104 ? 3.784 -1.187 15.974 1.00 67.94 104 CYS A C 1
ATOM 811 O O . CYS A 1 104 ? 3.330 -0.433 16.832 1.00 67.94 104 CYS A O 1
ATOM 813 N N . PHE A 1 105 ? 3.334 -2.433 15.815 1.00 66.50 105 PHE A N 1
ATOM 814 C CA . PHE A 1 105 ? 2.312 -3.019 16.676 1.00 66.50 105 PHE A CA 1
ATOM 815 C C . PHE A 1 105 ? 2.787 -3.169 18.116 1.00 66.50 105 PHE A C 1
ATOM 817 O O . PHE A 1 105 ? 2.058 -2.794 19.025 1.00 66.50 105 PHE A O 1
ATOM 824 N N . LEU A 1 106 ? 3.996 -3.679 18.341 1.00 67.19 106 LEU A N 1
ATOM 825 C CA . LEU A 1 106 ? 4.553 -3.851 19.681 1.00 67.19 106 LEU A CA 1
ATOM 826 C C . LEU A 1 106 ? 4.754 -2.508 20.387 1.00 67.19 106 LEU A C 1
ATOM 828 O O . LEU A 1 106 ? 4.444 -2.403 21.568 1.00 67.19 106 LEU A O 1
ATOM 832 N N . ILE A 1 107 ? 5.195 -1.466 19.679 1.00 65.06 107 ILE A N 1
ATOM 833 C CA . ILE A 1 107 ? 5.335 -0.113 20.234 1.00 65.06 107 ILE A CA 1
ATOM 834 C C . ILE A 1 107 ? 3.959 0.502 20.513 1.00 65.06 107 ILE A C 1
ATOM 836 O O . ILE A 1 107 ? 3.743 1.043 21.594 1.00 65.06 107 ILE A O 1
ATOM 840 N N . ALA A 1 108 ? 3.005 0.397 19.583 1.00 61.03 108 ALA A N 1
ATOM 841 C CA . ALA A 1 108 ? 1.665 0.953 19.766 1.00 61.03 108 ALA A CA 1
ATOM 842 C C . ALA A 1 108 ? 0.897 0.236 20.890 1.00 61.03 108 ALA A C 1
ATOM 844 O O . ALA A 1 108 ? 0.376 0.880 21.799 1.00 61.03 108 ALA A O 1
ATOM 845 N N . PHE A 1 109 ? 0.855 -1.097 20.879 1.00 59.59 109 PHE A N 1
ATOM 846 C CA . PHE A 1 109 ? 0.180 -1.884 21.913 1.00 59.59 109 PHE A CA 1
ATOM 847 C C . PHE A 1 109 ? 0.943 -1.888 23.232 1.00 59.59 109 PHE A C 1
ATOM 849 O O . PHE A 1 109 ? 0.313 -1.767 24.275 1.00 59.59 109 PHE A O 1
ATOM 856 N N . GLY A 1 110 ? 2.272 -1.987 23.209 1.00 58.28 110 GLY A N 1
ATOM 857 C CA . GLY A 1 110 ? 3.110 -1.895 24.403 1.00 58.28 110 GLY A CA 1
ATOM 858 C C . GLY A 1 110 ? 3.003 -0.521 25.057 1.00 58.28 110 GLY A C 1
ATOM 859 O O . GLY A 1 110 ? 2.808 -0.435 26.265 1.00 58.28 110 GLY A O 1
ATOM 860 N N . GLY A 1 111 ? 3.010 0.553 24.263 1.00 55.56 111 GLY A N 1
ATOM 861 C CA . GLY A 1 111 ? 2.767 1.918 24.724 1.00 55.56 111 GLY A CA 1
ATOM 862 C C . GLY A 1 111 ? 1.360 2.107 25.291 1.00 55.56 111 GLY A C 1
ATOM 863 O O . GLY A 1 111 ? 1.204 2.702 26.355 1.00 55.56 111 GLY A O 1
ATOM 864 N N . ALA A 1 112 ? 0.330 1.544 24.654 1.00 53.97 112 ALA A N 1
ATOM 865 C CA . ALA A 1 112 ? -1.032 1.578 25.186 1.00 53.97 112 ALA A CA 1
ATOM 866 C C . ALA A 1 112 ? -1.210 0.733 26.453 1.00 53.97 112 ALA A C 1
ATOM 868 O O . ALA A 1 112 ? -1.893 1.175 27.371 1.00 53.97 112 ALA A O 1
ATOM 869 N N . ALA A 1 113 ? -0.573 -0.436 26.545 1.00 53.53 113 ALA A N 1
ATOM 870 C CA . ALA A 1 113 ? -0.567 -1.278 27.740 1.00 53.53 113 ALA A CA 1
ATOM 871 C C . ALA A 1 113 ? 0.217 -0.622 28.895 1.00 53.53 113 ALA A C 1
ATOM 873 O O . ALA A 1 113 ? -0.186 -0.692 30.054 1.00 53.53 113 ALA A O 1
ATOM 874 N N . TYR A 1 114 ? 1.309 0.078 28.592 1.00 52.44 114 TYR A N 1
ATOM 875 C CA . TYR A 1 114 ? 2.062 0.873 29.562 1.00 52.44 114 TYR A CA 1
ATOM 876 C C . TYR A 1 114 ? 1.238 2.063 30.075 1.00 52.44 114 TYR A C 1
ATOM 878 O O . TYR A 1 114 ? 1.093 2.254 31.283 1.00 52.44 114 TYR A O 1
ATOM 886 N N . MET A 1 115 ? 0.605 2.811 29.166 1.00 50.62 115 MET A N 1
ATOM 887 C CA . MET A 1 115 ? -0.309 3.905 29.509 1.00 50.62 115 MET A CA 1
ATOM 888 C C . MET A 1 115 ? -1.542 3.410 30.277 1.00 50.62 115 MET A C 1
ATOM 890 O O . MET A 1 115 ? -1.997 4.094 31.189 1.00 50.62 115 MET A O 1
ATOM 894 N N . TRP A 1 116 ? -2.043 2.208 29.976 1.00 56.88 116 TRP A N 1
ATOM 895 C CA . TRP A 1 116 ? -3.080 1.511 30.744 1.00 56.88 116 TRP A CA 1
ATOM 896 C C . TRP A 1 116 ? -2.646 1.274 32.191 1.00 56.88 116 TRP A C 1
ATOM 898 O O . TRP A 1 116 ? -3.355 1.682 33.115 1.00 56.88 116 TRP A O 1
ATOM 908 N N . ARG A 1 117 ? -1.467 0.670 32.390 1.00 54.38 117 ARG A N 1
ATOM 909 C CA . ARG A 1 117 ? -0.923 0.369 33.721 1.00 54.38 117 ARG A CA 1
ATOM 910 C C . ARG A 1 117 ? -0.741 1.631 34.566 1.00 54.38 117 ARG A C 1
ATOM 912 O O . ARG A 1 117 ? -0.943 1.582 35.774 1.00 54.38 117 ARG A O 1
ATOM 919 N N . ILE A 1 118 ? -0.405 2.756 33.934 1.00 56.53 118 ILE A N 1
ATOM 920 C CA . ILE A 1 118 ? -0.186 4.041 34.612 1.00 56.53 118 ILE A CA 1
ATOM 921 C C . ILE A 1 118 ? -1.488 4.823 34.836 1.00 56.53 118 ILE A C 1
ATOM 923 O O . ILE A 1 118 ? -1.633 5.466 35.871 1.00 56.53 118 ILE A O 1
ATOM 927 N N . ARG A 1 119 ? -2.446 4.792 33.897 1.00 55.62 119 ARG A N 1
ATOM 928 C CA . ARG A 1 119 ? -3.634 5.671 33.920 1.00 55.62 119 ARG A CA 1
ATOM 929 C C . ARG A 1 119 ? -4.958 4.990 34.294 1.00 55.62 119 ARG A C 1
ATOM 931 O O . ARG A 1 119 ? -5.978 5.670 34.286 1.00 55.62 119 ARG A O 1
ATOM 938 N N . LYS A 1 120 ? -4.980 3.683 34.604 1.00 57.31 120 LYS A N 1
ATOM 939 C CA . LYS A 1 120 ? -6.202 2.896 34.917 1.00 57.31 120 LYS A CA 1
ATOM 940 C C . LYS A 1 120 ? -7.346 3.046 33.886 1.00 57.31 120 LYS A C 1
ATOM 942 O O . LYS A 1 120 ? -8.509 2.848 34.218 1.00 57.31 120 LYS A O 1
ATOM 947 N N . GLN A 1 121 ? -7.040 3.399 32.638 1.00 51.62 121 GLN A N 1
ATOM 948 C CA . GLN A 1 121 ? -8.030 3.515 31.557 1.00 51.62 121 GLN A CA 1
ATOM 949 C C . GLN A 1 121 ? -8.248 2.166 30.859 1.00 51.62 121 GLN A C 1
ATOM 951 O O . GLN A 1 121 ? -7.342 1.349 30.875 1.00 51.62 121 GLN A O 1
ATOM 956 N N . PRO A 1 122 ? -9.399 1.876 30.232 1.00 50.00 122 PRO A N 1
ATOM 957 C CA . PRO A 1 122 ? -9.618 0.595 29.554 1.00 50.00 122 PRO A CA 1
ATOM 958 C C . PRO A 1 122 ? -8.504 0.262 28.542 1.00 50.00 122 PRO A C 1
ATOM 960 O O . PRO A 1 122 ? -8.004 1.148 27.852 1.00 50.00 122 PRO A O 1
ATOM 963 N N . LEU A 1 123 ? -8.157 -1.031 28.439 1.00 46.06 123 LEU A N 1
ATOM 964 C CA . LEU A 1 123 ? -6.984 -1.620 27.755 1.00 46.06 123 LEU A CA 1
ATOM 965 C C . LEU A 1 123 ? -6.737 -1.201 26.284 1.00 46.06 123 LEU A C 1
ATOM 967 O O . LEU A 1 123 ? -5.728 -1.593 25.705 1.00 46.06 123 LEU A O 1
ATOM 971 N N . PHE A 1 124 ? -7.621 -0.417 25.658 1.00 50.25 124 PHE A N 1
ATOM 972 C CA . PHE A 1 124 ? -7.559 -0.067 24.237 1.00 50.25 124 PHE A CA 1
ATOM 973 C C . PHE A 1 124 ? -8.122 1.341 23.957 1.00 50.25 124 PHE A C 1
ATOM 975 O O . PHE A 1 124 ? -9.283 1.455 23.558 1.00 50.25 124 PHE A O 1
ATOM 982 N N . PRO A 1 125 ? -7.326 2.420 24.086 1.00 40.16 125 PRO A N 1
ATOM 983 C CA . PRO A 1 125 ? -7.787 3.798 23.858 1.00 40.16 125 PRO A CA 1
ATOM 984 C C . PRO A 1 125 ? -8.297 4.042 22.424 1.00 40.16 125 PRO A C 1
ATOM 986 O O . PRO A 1 125 ? -9.172 4.871 22.205 1.00 40.16 125 PRO A O 1
ATOM 989 N N . TRP A 1 126 ? -7.847 3.256 21.441 1.00 46.44 126 TRP A N 1
ATOM 990 C CA . TRP A 1 126 ? -8.329 3.300 20.050 1.00 46.44 126 TRP A CA 1
ATOM 991 C C . TRP A 1 126 ? -9.728 2.715 19.837 1.00 46.44 126 TRP A C 1
ATOM 993 O O . TRP A 1 126 ? -10.261 2.832 18.731 1.00 46.44 126 TRP A O 1
ATOM 1003 N N . ARG A 1 127 ? -10.331 2.067 20.842 1.00 41.94 127 ARG A N 1
ATOM 1004 C CA . ARG A 1 127 ? -11.770 1.755 20.822 1.00 41.94 127 ARG A CA 1
ATOM 1005 C C . ARG A 1 127 ? -12.631 2.989 21.107 1.00 41.94 127 ARG A C 1
ATOM 1007 O O . ARG A 1 127 ? -13.818 2.951 20.818 1.00 41.94 127 ARG A O 1
ATOM 1014 N N . PHE A 1 128 ? -12.040 4.076 21.604 1.00 45.47 128 PHE A N 1
ATOM 1015 C CA . PHE A 1 128 ? -12.755 5.261 22.063 1.00 45.47 128 PHE A CA 1
ATOM 1016 C C . PHE A 1 128 ? -12.461 6.447 21.141 1.00 45.47 128 PHE A C 1
ATOM 1018 O O . PHE A 1 128 ? -11.642 7.323 21.423 1.00 45.47 128 PHE A O 1
ATOM 1025 N N . ILE A 1 129 ? -13.139 6.452 19.996 1.00 43.31 129 ILE A N 1
ATOM 1026 C CA . ILE A 1 129 ? -13.467 7.712 19.329 1.00 43.31 129 ILE A CA 1
ATOM 1027 C C . ILE A 1 129 ? -14.817 8.126 19.919 1.00 43.31 129 ILE A C 1
ATOM 1029 O O . ILE A 1 129 ? -15.725 7.291 19.917 1.00 43.31 129 ILE A O 1
ATOM 1033 N N . PRO A 1 130 ? -14.953 9.339 20.480 1.00 40.34 130 PRO A N 1
ATOM 1034 C CA . PRO A 1 130 ? -16.232 9.785 21.002 1.00 40.34 130 PRO A CA 1
ATOM 1035 C C . PRO A 1 130 ? -17.300 9.707 19.895 1.00 40.34 130 PRO A C 1
ATOM 1037 O O . PRO A 1 130 ? -17.014 10.080 18.755 1.00 40.34 130 PRO A O 1
ATOM 1040 N N . PRO A 1 131 ? -18.526 9.240 20.205 1.00 44.81 131 PRO A N 1
ATOM 1041 C CA . PRO A 1 131 ? -19.619 9.099 19.232 1.00 44.81 131 PRO A CA 1
ATOM 1042 C C . PRO A 1 131 ? -20.007 10.409 18.519 1.00 44.81 131 PRO A C 1
ATOM 1044 O O . PRO A 1 131 ? -20.802 10.398 17.582 1.00 44.81 131 PRO A O 1
ATOM 1047 N N . GLU A 1 132 ? -19.482 11.537 18.995 1.00 41.25 132 GLU A N 1
ATOM 1048 C CA . GLU A 1 132 ? -19.774 12.900 18.558 1.00 41.25 132 GLU A CA 1
ATOM 1049 C C . GLU A 1 132 ? -19.181 13.239 17.179 1.00 41.25 132 GLU A C 1
ATOM 1051 O O . GLU A 1 132 ? -19.659 14.165 16.520 1.00 41.25 132 GLU A O 1
ATOM 1056 N N . GLU A 1 133 ? -18.211 12.461 16.678 1.00 43.38 133 GLU A N 1
ATOM 1057 C CA . GLU A 1 133 ? -17.734 12.582 15.297 1.00 43.38 133 GLU A CA 1
ATOM 1058 C C . GLU A 1 133 ? -18.784 12.027 14.320 1.00 43.38 133 GLU A C 1
ATOM 1060 O O . GLU A 1 133 ? -18.793 10.852 13.944 1.00 43.38 133 GLU A O 1
ATOM 1065 N N . ARG A 1 134 ? -19.696 12.904 13.885 1.00 46.06 134 ARG A N 1
ATOM 1066 C CA . ARG A 1 134 ? -20.700 12.634 12.845 1.00 46.06 134 ARG A CA 1
ATOM 1067 C C . ARG A 1 134 ? -20.042 12.490 11.468 1.00 46.06 134 ARG A C 1
ATOM 1069 O O . ARG A 1 134 ? -20.258 13.305 10.573 1.00 46.06 134 ARG A O 1
ATOM 1076 N N . PHE A 1 135 ? -19.252 11.442 11.252 1.00 49.09 135 PHE A N 1
ATOM 1077 C CA . PHE A 1 135 ? -18.907 11.050 9.889 1.00 49.09 135 PHE A CA 1
ATOM 1078 C C . PHE A 1 135 ? -20.183 10.604 9.172 1.00 49.09 135 PHE A C 1
ATOM 1080 O O . PHE A 1 135 ? -20.946 9.787 9.685 1.00 49.09 135 PHE A O 1
ATOM 1087 N N . SER A 1 136 ? -20.419 11.133 7.969 1.00 51.00 136 SER A N 1
ATOM 1088 C CA . SER A 1 136 ? -21.500 10.673 7.091 1.00 51.00 136 SER A CA 1
ATOM 1089 C C . SER A 1 136 ? -21.437 9.146 6.949 1.00 51.00 136 SER A C 1
ATOM 1091 O O . SER A 1 136 ? -20.471 8.611 6.393 1.00 51.00 136 SER A O 1
ATOM 1093 N N . ILE A 1 137 ? -22.452 8.447 7.471 1.00 63.66 137 ILE A N 1
ATOM 1094 C CA . ILE A 1 137 ? -22.567 6.987 7.384 1.00 63.66 137 ILE A CA 1
ATOM 1095 C C . ILE A 1 137 ? -22.554 6.609 5.900 1.00 63.66 137 ILE A C 1
ATOM 1097 O O . ILE A 1 137 ? -23.371 7.083 5.107 1.00 63.66 137 ILE A O 1
ATOM 1101 N N . ALA A 1 138 ? -21.603 5.766 5.503 1.00 63.38 138 ALA A N 1
ATOM 1102 C CA . ALA A 1 138 ? -21.485 5.345 4.114 1.00 63.38 138 ALA A CA 1
ATOM 1103 C C . ALA A 1 138 ? -22.700 4.500 3.696 1.00 63.38 138 ALA A C 1
ATOM 1105 O O . ALA A 1 138 ? -23.021 3.482 4.316 1.00 63.38 138 ALA A O 1
ATOM 1106 N N . SER A 1 139 ? -23.372 4.900 2.614 1.00 78.00 139 SER A N 1
ATOM 1107 C CA . SER A 1 139 ? -24.490 4.139 2.051 1.00 78.00 139 SER A CA 1
ATOM 1108 C C . SER A 1 139 ? -24.006 2.845 1.385 1.00 78.00 139 SER A C 1
ATOM 1110 O O . SER A 1 139 ? -22.863 2.744 0.933 1.00 78.00 139 SER A O 1
ATOM 1112 N N . ARG A 1 140 ? -24.895 1.846 1.250 1.00 80.25 140 ARG A N 1
ATOM 1113 C CA . ARG A 1 140 ? -24.577 0.598 0.521 1.00 80.25 140 ARG A CA 1
ATOM 1114 C C . ARG A 1 140 ? -24.080 0.877 -0.905 1.00 80.25 140 ARG A C 1
ATOM 1116 O O . ARG A 1 140 ? -23.141 0.228 -1.346 1.00 80.25 140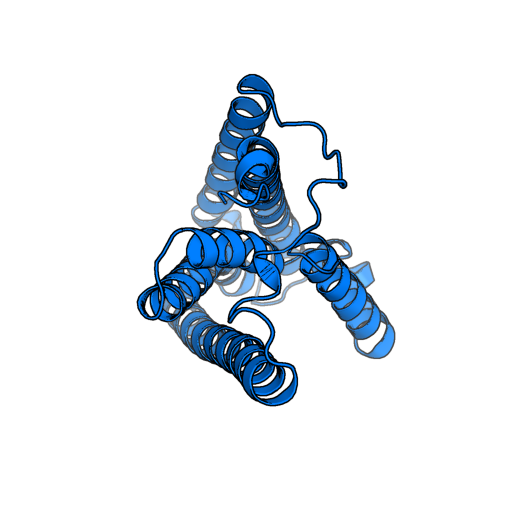 ARG A O 1
ATOM 1123 N N . ARG A 1 141 ? -24.652 1.880 -1.586 1.00 86.62 141 ARG A N 1
ATOM 1124 C CA . ARG A 1 141 ? -24.237 2.296 -2.938 1.00 86.62 141 ARG A CA 1
ATOM 1125 C C . ARG A 1 141 ? -22.795 2.811 -2.973 1.00 86.62 141 ARG A C 1
ATOM 1127 O O . ARG A 1 141 ? -22.052 2.426 -3.865 1.00 86.62 141 ARG A O 1
ATOM 1134 N N . ARG A 1 142 ? -22.378 3.619 -1.988 1.00 82.00 142 ARG A N 1
ATOM 1135 C CA . ARG A 1 142 ? -20.994 4.125 -1.892 1.00 82.00 142 ARG A CA 1
ATOM 1136 C C . ARG A 1 142 ? -19.980 3.004 -1.693 1.00 82.00 142 ARG A C 1
ATOM 1138 O O . ARG A 1 142 ? -18.933 3.025 -2.322 1.00 82.00 142 ARG A O 1
ATOM 1145 N N . ILE A 1 143 ? -20.310 2.013 -0.865 1.00 81.88 143 ILE A N 1
ATOM 1146 C CA . ILE A 1 143 ? -19.442 0.844 -0.655 1.00 81.88 143 ILE A CA 1
ATOM 1147 C C . ILE A 1 143 ? -19.332 0.010 -1.927 1.00 81.88 143 ILE A C 1
ATOM 1149 O O . ILE A 1 143 ? -18.232 -0.399 -2.271 1.00 81.88 143 ILE A O 1
ATOM 1153 N N . LEU A 1 144 ? -20.441 -0.224 -2.635 1.00 87.75 144 LEU A N 1
ATOM 1154 C CA . LEU A 1 144 ? -20.410 -0.954 -3.905 1.00 87.75 144 LEU A CA 1
ATOM 1155 C C . LEU A 1 144 ? -19.578 -0.216 -4.962 1.00 87.75 144 LEU A C 1
ATOM 1157 O O . LEU A 1 144 ? -18.789 -0.851 -5.652 1.00 87.75 144 LEU A O 1
ATOM 1161 N N . ALA A 1 145 ? -19.699 1.112 -5.046 1.00 87.31 145 ALA A N 1
ATOM 1162 C CA . ALA A 1 145 ? -18.871 1.926 -5.933 1.00 87.31 145 ALA A CA 1
ATOM 1163 C C . ALA A 1 145 ? -17.381 1.847 -5.559 1.00 87.31 145 ALA A C 1
ATOM 1165 O O . ALA A 1 145 ? -16.547 1.604 -6.426 1.00 87.31 145 ALA A O 1
ATOM 1166 N N . ALA A 1 146 ? -17.050 1.980 -4.271 1.00 84.69 146 ALA A N 1
ATOM 1167 C CA . ALA A 1 146 ? -15.674 1.862 -3.794 1.00 84.69 146 ALA A CA 1
ATOM 1168 C C . ALA A 1 146 ? -15.104 0.448 -4.009 1.00 84.69 146 ALA A C 1
ATOM 1170 O O . ALA A 1 146 ? -13.935 0.305 -4.350 1.00 84.69 146 ALA A O 1
ATOM 1171 N N . LEU A 1 147 ? -15.929 -0.596 -3.869 1.00 89.56 147 LEU A N 1
ATOM 1172 C CA . LEU A 1 147 ? -15.550 -1.982 -4.149 1.00 89.56 147 LEU A CA 1
ATOM 1173 C C . LEU A 1 147 ? -15.267 -2.193 -5.637 1.00 89.56 147 LEU A C 1
ATOM 1175 O O . LEU A 1 147 ? -14.219 -2.729 -5.981 1.00 89.56 147 LEU A O 1
ATOM 1179 N N . ALA A 1 148 ? -16.170 -1.751 -6.515 1.00 91.31 148 ALA A N 1
ATOM 1180 C CA . ALA A 1 148 ? -15.974 -1.836 -7.960 1.00 91.31 148 ALA A CA 1
ATOM 1181 C C . ALA A 1 148 ? -14.705 -1.088 -8.390 1.00 91.31 148 ALA A C 1
ATOM 1183 O O . ALA A 1 148 ? -13.911 -1.613 -9.168 1.00 91.31 148 ALA A O 1
ATOM 1184 N N . PHE A 1 149 ? -14.476 0.099 -7.824 1.00 88.81 149 PHE A N 1
ATOM 1185 C CA . PHE A 1 149 ? -13.270 0.878 -8.069 1.00 88.81 149 PHE A CA 1
ATOM 1186 C C . PHE A 1 149 ? -12.007 0.150 -7.582 1.00 88.81 149 PHE A C 1
ATOM 1188 O O . PHE A 1 149 ? -11.052 0.034 -8.341 1.00 88.81 149 PHE A O 1
ATOM 1195 N N . ALA A 1 150 ? -12.013 -0.414 -6.369 1.00 88.25 150 ALA A N 1
ATOM 1196 C CA . ALA A 1 150 ? -10.889 -1.189 -5.839 1.00 88.25 150 ALA A CA 1
ATOM 1197 C C . ALA A 1 150 ? -10.571 -2.442 -6.676 1.00 88.25 150 ALA A C 1
ATOM 1199 O O . ALA A 1 150 ? -9.401 -2.766 -6.883 1.00 88.25 150 ALA A O 1
ATOM 1200 N N . ILE A 1 151 ? -11.598 -3.141 -7.174 1.00 91.94 151 ILE A N 1
ATOM 1201 C CA . ILE A 1 151 ? -11.435 -4.289 -8.078 1.00 91.94 151 ILE A CA 1
ATOM 1202 C C . ILE A 1 151 ? -10.822 -3.828 -9.400 1.00 91.94 151 ILE A C 1
ATOM 1204 O O . ILE A 1 151 ? -9.837 -4.411 -9.844 1.00 91.94 151 ILE A O 1
ATOM 1208 N N . ALA A 1 152 ? -11.360 -2.771 -10.012 1.00 91.12 152 ALA A N 1
ATOM 1209 C CA . ALA A 1 152 ? -10.856 -2.256 -11.280 1.00 91.12 152 ALA A CA 1
ATOM 1210 C C . ALA A 1 152 ? -9.384 -1.834 -11.176 1.00 91.12 152 ALA A C 1
ATOM 1212 O O . ALA A 1 152 ? -8.566 -2.250 -11.995 1.00 91.12 152 ALA A O 1
ATOM 1213 N N . THR A 1 153 ? -9.017 -1.071 -10.142 1.00 88.56 153 THR A N 1
ATOM 1214 C CA . THR A 1 153 ? -7.629 -0.629 -9.960 1.00 88.56 153 THR A CA 1
ATOM 1215 C C . THR A 1 153 ? -6.685 -1.783 -9.632 1.00 88.56 153 THR A C 1
ATOM 1217 O O . THR A 1 153 ? -5.552 -1.786 -10.108 1.00 88.56 153 THR A O 1
ATOM 1220 N N . THR A 1 154 ? -7.156 -2.799 -8.903 1.00 88.94 154 THR A N 1
ATOM 1221 C CA . THR A 1 154 ? -6.420 -4.055 -8.687 1.00 88.94 154 THR A CA 1
ATOM 1222 C C . THR A 1 154 ? -6.155 -4.784 -9.999 1.00 88.94 154 THR A C 1
ATOM 1224 O O . THR A 1 154 ? -5.011 -5.140 -10.277 1.00 88.94 154 THR A O 1
ATOM 1227 N N . LEU A 1 155 ? -7.194 -4.999 -10.811 1.00 90.88 155 LEU A N 1
ATOM 1228 C CA . LEU A 1 155 ? -7.086 -5.720 -12.078 1.00 90.88 155 LEU A CA 1
ATOM 1229 C C . LEU A 1 155 ? -6.160 -5.005 -13.055 1.00 90.88 155 LEU A C 1
ATOM 1231 O O . LEU A 1 155 ? -5.329 -5.657 -13.676 1.00 90.88 155 LEU A O 1
ATOM 1235 N N . ILE A 1 156 ? -6.260 -3.677 -13.159 1.00 89.06 156 ILE A N 1
ATOM 1236 C CA . ILE A 1 156 ? -5.366 -2.879 -14.005 1.00 89.06 156 ILE A CA 1
ATOM 1237 C C . ILE A 1 156 ? -3.920 -3.070 -13.557 1.00 89.06 156 ILE A C 1
ATOM 1239 O O . ILE A 1 156 ? -3.054 -3.392 -14.365 1.00 89.06 156 ILE A O 1
ATOM 1243 N N . ALA A 1 157 ? -3.652 -2.914 -12.266 1.00 88.50 157 ALA A N 1
ATOM 1244 C CA . ALA A 1 157 ? -2.291 -2.950 -11.771 1.00 88.50 157 ALA A CA 1
ATOM 1245 C C . ALA A 1 157 ? -1.634 -4.331 -11.852 1.00 88.50 157 ALA A C 1
ATOM 1247 O O . ALA A 1 157 ? -0.485 -4.444 -12.279 1.00 88.50 157 ALA A O 1
ATOM 1248 N N . TYR A 1 158 ? -2.361 -5.387 -11.482 1.00 90.94 158 TYR A N 1
ATOM 1249 C CA . TYR A 1 158 ? -1.879 -6.752 -11.668 1.00 90.94 158 TYR A CA 1
ATOM 1250 C C . TYR A 1 158 ? -1.791 -7.099 -13.154 1.00 90.94 158 TYR A C 1
ATOM 1252 O O . TYR A 1 158 ? -0.819 -7.719 -13.559 1.00 90.94 158 TYR A O 1
ATOM 1260 N N . GLY A 1 159 ? -2.728 -6.638 -13.985 1.00 91.06 159 GLY A N 1
ATOM 1261 C CA . GLY A 1 159 ? -2.678 -6.803 -15.436 1.00 91.06 159 GLY A CA 1
ATOM 1262 C C . GLY A 1 159 ? -1.396 -6.235 -16.044 1.00 91.06 159 GLY A C 1
ATOM 1263 O O . GLY A 1 159 ? -0.721 -6.942 -16.787 1.00 91.06 159 GLY A O 1
ATOM 1264 N N . VAL A 1 160 ? -0.999 -5.014 -15.658 1.00 90.38 160 VAL A N 1
ATOM 1265 C CA . VAL A 1 160 ? 0.258 -4.379 -16.102 1.00 90.38 160 VAL A CA 1
ATOM 1266 C C . VAL A 1 160 ? 1.477 -5.249 -15.789 1.00 90.38 160 VAL A C 1
ATOM 1268 O O . VAL A 1 160 ? 2.378 -5.344 -16.623 1.00 90.38 160 VAL A O 1
ATOM 1271 N N . CYS A 1 161 ? 1.488 -5.946 -14.649 1.00 90.56 161 CYS A N 1
ATOM 1272 C CA . CYS A 1 161 ? 2.585 -6.839 -14.266 1.00 90.56 161 CYS A CA 1
ATOM 1273 C C . CYS A 1 161 ? 2.819 -7.969 -15.281 1.00 90.56 161 CYS A C 1
ATOM 1275 O O . CYS A 1 161 ? 3.932 -8.471 -15.368 1.00 90.56 161 CYS A O 1
ATOM 1277 N N . PHE A 1 162 ? 1.811 -8.360 -16.063 1.00 91.12 162 PHE A N 1
ATOM 1278 C CA . PHE A 1 162 ? 1.915 -9.420 -17.073 1.00 91.12 162 PHE A CA 1
ATOM 1279 C C . PHE A 1 162 ? 2.000 -8.886 -18.510 1.00 91.12 162 PHE A C 1
ATOM 1281 O O . PHE A 1 162 ? 1.911 -9.656 -19.464 1.00 91.12 162 PHE A O 1
ATOM 1288 N N . THR A 1 163 ? 2.165 -7.574 -18.687 1.00 89.94 163 THR A N 1
ATOM 1289 C CA . THR A 1 163 ? 2.353 -6.971 -20.013 1.00 89.94 163 THR A CA 1
ATOM 1290 C C . THR A 1 163 ? 3.825 -6.987 -20.433 1.00 89.94 163 THR A C 1
ATOM 1292 O O . THR A 1 163 ? 4.710 -6.964 -19.577 1.00 89.94 163 THR A O 1
ATOM 1295 N N . PRO A 1 164 ? 4.133 -6.937 -21.741 1.00 85.25 164 PRO A N 1
ATOM 1296 C CA . PRO A 1 164 ? 5.515 -6.786 -22.201 1.00 85.25 164 PRO A CA 1
ATOM 1297 C C . PRO A 1 164 ? 6.155 -5.470 -21.723 1.00 85.25 164 PRO A C 1
ATOM 1299 O O . PRO A 1 164 ? 7.371 -5.393 -21.608 1.00 85.25 164 PRO A O 1
ATOM 1302 N N . TYR A 1 165 ? 5.363 -4.455 -21.355 1.00 84.38 165 TYR A N 1
ATOM 1303 C CA . TYR A 1 165 ? 5.856 -3.149 -20.899 1.00 84.38 165 TYR A CA 1
ATOM 1304 C C . TYR A 1 165 ? 6.634 -3.172 -19.580 1.00 84.38 165 TYR A C 1
ATOM 1306 O O . TYR A 1 165 ? 7.230 -2.158 -19.235 1.00 84.38 165 TYR A O 1
ATOM 1314 N N . VAL A 1 166 ? 6.643 -4.284 -18.836 1.00 8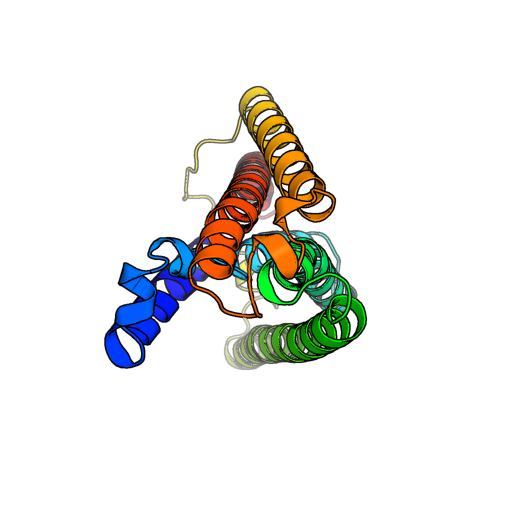5.88 166 VAL A N 1
ATOM 1315 C CA . VAL A 1 166 ? 7.504 -4.440 -17.650 1.00 85.88 166 VAL A CA 1
ATOM 1316 C C . VAL A 1 166 ? 8.819 -5.172 -17.947 1.00 85.88 166 VAL A C 1
ATOM 1318 O O . VAL A 1 166 ? 9.659 -5.304 -17.046 1.00 85.88 166 VAL A O 1
ATOM 1321 N N . SER A 1 167 ? 9.035 -5.634 -19.187 1.00 83.81 167 SER A N 1
ATOM 1322 C CA . SER A 1 167 ? 10.267 -6.326 -19.571 1.00 83.81 167 SER A CA 1
ATOM 1323 C C . SER A 1 167 ? 11.484 -5.391 -19.495 1.00 83.81 167 SER A C 1
ATOM 1325 O O . SER A 1 167 ? 11.347 -4.176 -19.680 1.00 83.81 167 SER A O 1
ATOM 1327 N N . PRO A 1 168 ? 12.688 -5.915 -19.203 1.00 81.62 168 PRO A N 1
ATOM 1328 C CA . PRO A 1 168 ? 13.922 -5.124 -19.232 1.00 81.62 168 PRO A CA 1
ATOM 1329 C C . PRO A 1 168 ? 14.171 -4.438 -20.579 1.00 81.62 168 PRO A C 1
ATOM 1331 O O . PRO A 1 168 ? 14.667 -3.315 -20.609 1.00 81.62 168 PRO A O 1
ATOM 1334 N N . GLU A 1 169 ? 13.771 -5.084 -21.672 1.00 85.25 169 GLU A N 1
ATOM 1335 C CA . GLU A 1 169 ? 13.949 -4.609 -23.048 1.00 85.25 169 GLU A CA 1
ATOM 1336 C C . GLU A 1 169 ? 13.152 -3.329 -23.335 1.00 85.25 169 GLU A C 1
ATOM 1338 O O . GLU A 1 169 ? 13.634 -2.456 -24.052 1.00 85.25 169 GLU A O 1
ATOM 1343 N N . ILE A 1 170 ? 11.951 -3.196 -22.759 1.00 83.56 170 ILE A N 1
ATOM 1344 C CA . ILE A 1 170 ? 11.053 -2.057 -23.005 1.00 83.56 170 ILE A CA 1
ATOM 1345 C C . ILE A 1 170 ? 11.163 -1.008 -21.896 1.00 83.56 170 ILE A C 1
ATOM 1347 O O . ILE A 1 170 ? 11.275 0.186 -22.169 1.00 83.56 170 ILE A O 1
ATOM 1351 N N . ALA A 1 171 ? 11.134 -1.436 -20.633 1.00 81.31 171 ALA A N 1
ATOM 1352 C CA . ALA A 1 171 ? 11.124 -0.529 -19.486 1.00 81.31 171 ALA A CA 1
ATOM 1353 C C . ALA A 1 171 ? 12.527 -0.074 -19.053 1.00 81.31 171 ALA A C 1
ATOM 1355 O O . ALA A 1 171 ? 12.668 0.792 -18.182 1.00 81.31 171 ALA A O 1
ATOM 1356 N N . GLY A 1 172 ? 13.571 -0.672 -19.625 1.00 84.62 172 GLY A N 1
ATOM 1357 C CA . GLY A 1 172 ? 14.953 -0.436 -19.241 1.00 84.62 172 GLY A CA 1
ATOM 1358 C C . GLY A 1 172 ? 15.327 -1.090 -17.902 1.00 84.62 172 GLY A C 1
ATOM 1359 O O . GLY A 1 172 ? 14.580 -1.921 -17.364 1.00 84.62 172 GLY A O 1
ATOM 1360 N N . PRO A 1 173 ? 16.496 -0.722 -17.346 1.00 87.25 173 PRO A N 1
ATOM 1361 C CA . PRO A 1 173 ? 17.023 -1.325 -16.127 1.00 87.25 173 PRO A CA 1
ATOM 1362 C C . PRO A 1 173 ? 16.198 -0.948 -14.884 1.00 87.25 173 PRO A C 1
ATOM 1364 O O . PRO A 1 173 ? 15.436 0.025 -14.916 1.00 87.25 173 PRO A O 1
ATOM 1367 N N . PRO A 1 174 ? 16.353 -1.681 -13.764 1.00 85.62 174 PRO A N 1
ATOM 1368 C CA . PRO A 1 174 ? 15.723 -1.324 -12.499 1.00 85.62 174 PRO A CA 1
ATOM 1369 C C . PRO A 1 174 ? 15.981 0.132 -12.107 1.00 85.62 174 PRO A C 1
ATOM 1371 O O . PRO A 1 174 ? 17.073 0.657 -12.318 1.00 85.62 174 PRO A O 1
ATOM 1374 N N . TYR A 1 175 ? 14.968 0.778 -11.525 1.00 80.81 175 TYR A N 1
ATOM 1375 C CA . TYR A 1 175 ? 14.979 2.208 -11.175 1.00 80.81 175 TYR A CA 1
ATOM 1376 C C . TYR A 1 175 ? 15.144 3.192 -12.345 1.00 80.81 175 TYR A C 1
ATOM 1378 O O . TYR A 1 175 ? 15.370 4.381 -12.106 1.00 80.81 175 TYR A O 1
ATOM 1386 N N . SER A 1 176 ? 14.972 2.756 -13.598 1.00 84.81 176 SER A N 1
ATOM 1387 C CA . SER A 1 176 ? 14.839 3.699 -14.710 1.00 84.81 176 SER A CA 1
ATOM 1388 C C . SER A 1 176 ? 13.678 4.681 -14.451 1.00 84.81 176 SER A C 1
ATOM 1390 O O . SER A 1 176 ? 12.670 4.302 -13.837 1.00 84.81 176 SER A O 1
ATOM 1392 N N . PRO A 1 177 ? 13.760 5.937 -14.933 1.00 81.38 177 PRO A N 1
ATOM 1393 C CA . PRO A 1 177 ? 12.666 6.899 -14.797 1.00 81.38 177 PRO A CA 1
ATOM 1394 C C . PRO A 1 177 ? 11.326 6.358 -15.310 1.00 81.38 177 PRO A C 1
ATOM 1396 O O . PRO A 1 177 ? 10.289 6.595 -14.695 1.00 81.38 177 PRO A O 1
ATOM 1399 N N . TYR A 1 178 ? 11.355 5.566 -16.387 1.00 82.25 178 TYR A N 1
ATOM 1400 C CA . TYR A 1 178 ? 10.170 4.927 -16.950 1.00 82.25 178 TYR A CA 1
ATOM 1401 C C . TYR A 1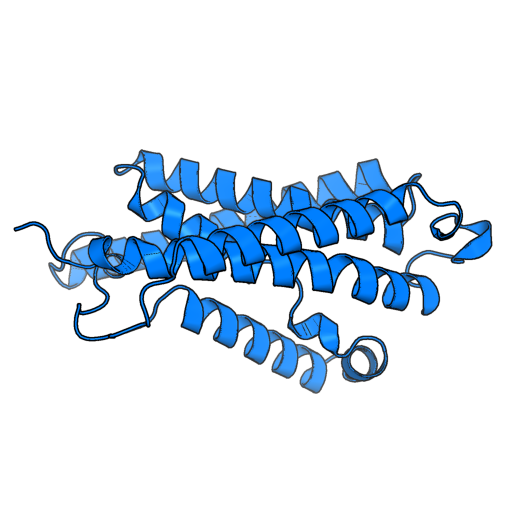 178 ? 9.538 3.916 -15.985 1.00 82.25 178 TYR A C 1
ATOM 1403 O O . TYR A 1 178 ? 8.336 3.983 -15.739 1.00 82.25 178 TYR A O 1
ATOM 1411 N N . ARG A 1 179 ? 10.333 3.022 -15.376 1.00 85.75 179 ARG A N 1
ATOM 1412 C CA . ARG A 1 179 ? 9.825 2.062 -14.382 1.00 85.75 179 ARG A CA 1
ATOM 1413 C C . ARG A 1 179 ? 9.247 2.758 -13.157 1.00 85.75 179 ARG A C 1
ATOM 1415 O O . ARG A 1 179 ? 8.201 2.346 -12.669 1.00 85.75 179 ARG A O 1
ATOM 1422 N N . LEU A 1 180 ? 9.895 3.817 -12.673 1.00 81.62 180 LEU A N 1
ATOM 1423 C CA . LEU A 1 180 ? 9.412 4.593 -11.525 1.00 81.62 180 LEU A CA 1
ATOM 1424 C C . LEU A 1 180 ? 8.109 5.340 -11.828 1.00 81.62 180 LEU A C 1
ATOM 1426 O O . LEU A 1 180 ? 7.239 5.435 -10.963 1.00 81.62 180 LEU A O 1
ATOM 1430 N N . TYR A 1 181 ? 7.965 5.840 -13.054 1.00 80.19 181 TYR A N 1
ATOM 1431 C CA . TYR A 1 181 ? 6.727 6.446 -13.523 1.00 80.19 181 TYR A CA 1
ATOM 1432 C C . TYR A 1 181 ? 5.612 5.402 -13.641 1.00 80.19 181 TYR A C 1
ATOM 1434 O O . TYR A 1 181 ? 4.542 5.581 -13.065 1.00 80.19 181 TYR A O 1
ATOM 1442 N N . LEU A 1 182 ? 5.871 4.279 -14.317 1.00 83.06 182 LEU A N 1
ATOM 1443 C CA . LEU A 1 182 ? 4.913 3.182 -14.473 1.00 83.06 182 LEU A CA 1
ATOM 1444 C C . LEU A 1 182 ? 4.441 2.654 -13.113 1.00 83.06 182 LEU A C 1
ATOM 1446 O O . LEU A 1 182 ? 3.249 2.460 -12.889 1.00 83.06 182 LEU A O 1
ATOM 1450 N N . ASP A 1 183 ? 5.365 2.494 -12.175 1.00 82.06 183 ASP A N 1
ATOM 1451 C CA . ASP A 1 183 ? 5.071 2.073 -10.814 1.00 82.06 183 ASP A CA 1
ATOM 1452 C C . ASP A 1 183 ? 4.144 3.050 -10.072 1.00 82.06 183 ASP A C 1
ATOM 1454 O O . ASP A 1 183 ? 3.220 2.615 -9.382 1.00 82.06 183 ASP A O 1
ATOM 1458 N N . ALA A 1 184 ? 4.321 4.362 -10.254 1.00 76.12 184 ALA A N 1
ATOM 1459 C CA . ALA A 1 184 ? 3.402 5.362 -9.718 1.00 76.12 184 ALA A CA 1
ATOM 1460 C C . ALA A 1 184 ? 1.968 5.123 -10.227 1.00 76.12 184 ALA A C 1
ATOM 1462 O O . ALA A 1 184 ? 1.023 5.028 -9.439 1.00 76.12 184 ALA A O 1
ATOM 1463 N N . TRP A 1 185 ? 1.806 4.952 -11.540 1.00 75.94 185 TRP A N 1
ATOM 1464 C CA . TRP A 1 185 ? 0.501 4.719 -12.169 1.00 75.94 185 TRP A CA 1
ATOM 1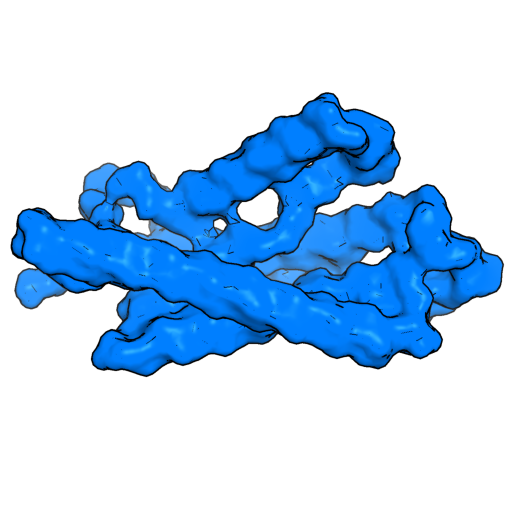465 C C . TRP A 1 185 ? -0.143 3.393 -11.783 1.00 75.94 185 TRP A C 1
ATOM 1467 O O . TRP A 1 185 ? -1.363 3.279 -11.811 1.00 75.94 185 TRP A O 1
ATOM 1477 N N . VAL A 1 186 ? 0.654 2.403 -11.396 1.00 78.88 186 VAL A N 1
ATOM 1478 C CA . VAL A 1 186 ? 0.172 1.081 -10.994 1.00 78.88 186 VAL A CA 1
ATOM 1479 C C . VAL A 1 186 ? -0.187 1.063 -9.507 1.00 78.88 186 VAL A C 1
ATOM 1481 O O . VAL A 1 186 ? -1.281 0.643 -9.129 1.00 78.88 186 VAL A O 1
ATOM 1484 N N . ARG A 1 187 ? 0.693 1.559 -8.632 1.00 75.56 187 ARG A N 1
ATOM 1485 C CA . ARG A 1 187 ? 0.494 1.473 -7.179 1.00 75.56 187 ARG A CA 1
ATOM 1486 C C . ARG A 1 187 ? -0.479 2.500 -6.617 1.00 75.56 187 ARG A C 1
ATOM 1488 O O . ARG A 1 187 ? -1.180 2.181 -5.650 1.00 75.56 187 ARG A O 1
ATOM 1495 N N . HIS A 1 188 ? -0.542 3.714 -7.170 1.00 72.44 188 HIS A N 1
ATOM 1496 C CA . HIS A 1 188 ? -1.433 4.753 -6.639 1.00 72.44 188 HIS A CA 1
ATOM 1497 C C . HIS A 1 188 ? -2.908 4.399 -6.757 1.00 72.44 188 HIS A C 1
ATOM 1499 O O . HIS A 1 188 ? -3.604 4.492 -5.744 1.00 72.44 188 HIS A O 1
ATOM 1505 N N . PRO A 1 189 ? -3.398 3.923 -7.913 1.00 72.50 189 PRO A N 1
ATOM 1506 C CA . PRO A 1 189 ? -4.798 3.550 -8.042 1.00 72.50 189 PRO A CA 1
ATOM 1507 C C . PRO A 1 189 ? -5.185 2.364 -7.155 1.00 72.50 189 PRO A C 1
ATOM 1509 O O . PRO A 1 189 ? -6.273 2.384 -6.579 1.00 72.50 189 PRO A O 1
ATOM 1512 N N . ILE A 1 190 ? -4.315 1.355 -6.981 1.00 76.81 190 ILE A N 1
ATOM 1513 C CA . ILE A 1 190 ? -4.596 0.248 -6.046 1.00 76.81 190 ILE A CA 1
ATOM 1514 C C . ILE A 1 190 ? -4.721 0.782 -4.621 1.00 76.81 190 ILE A C 1
ATOM 1516 O O . ILE A 1 190 ? -5.701 0.503 -3.932 1.00 76.81 190 ILE A O 1
ATOM 1520 N N . THR A 1 191 ? -3.726 1.554 -4.179 1.00 73.25 191 THR A N 1
ATOM 1521 C CA . THR A 1 191 ? -3.664 2.061 -2.803 1.00 73.25 191 THR A CA 1
ATOM 1522 C C . THR A 1 191 ? -4.844 2.987 -2.521 1.00 73.25 191 THR A C 1
ATOM 1524 O O . THR A 1 191 ? -5.494 2.855 -1.488 1.00 73.25 191 THR A O 1
ATOM 1527 N N . PHE A 1 192 ? -5.191 3.864 -3.466 1.00 72.12 192 PHE A N 1
ATOM 1528 C CA . PHE A 1 192 ? -6.338 4.758 -3.353 1.00 72.12 192 PHE A CA 1
ATOM 1529 C C . PHE A 1 192 ? -7.666 3.997 -3.378 1.00 72.12 192 PHE A C 1
ATOM 1531 O O . PHE A 1 192 ? -8.541 4.269 -2.560 1.00 72.12 192 PHE A O 1
ATOM 1538 N N . GLY A 1 193 ? -7.818 3.012 -4.268 1.00 76.62 193 GLY A N 1
ATOM 1539 C CA . GLY A 1 193 ? -9.050 2.235 -4.369 1.00 76.62 193 GLY A CA 1
ATOM 1540 C C . GLY A 1 193 ? -9.315 1.384 -3.133 1.00 76.62 193 GLY A C 1
ATOM 1541 O O . GLY A 1 193 ? -10.414 1.424 -2.581 1.00 76.62 193 GLY A O 1
ATOM 1542 N N . LEU A 1 194 ? -8.292 0.690 -2.632 1.00 76.88 194 LEU A N 1
ATOM 1543 C CA . LEU A 1 194 ? -8.386 -0.043 -1.372 1.00 76.88 194 LEU A CA 1
ATOM 1544 C C . LEU A 1 194 ? -8.590 0.895 -0.182 1.00 76.88 194 LEU A C 1
ATOM 1546 O O . LEU A 1 194 ? -9.454 0.634 0.652 1.00 76.88 194 LEU A O 1
ATOM 1550 N N . GLY A 1 195 ? -7.845 2.000 -0.112 1.00 72.06 195 GLY A N 1
ATOM 1551 C CA . GLY A 1 195 ? -8.005 3.010 0.932 1.00 72.06 195 GLY A CA 1
ATOM 1552 C C . GLY A 1 195 ? -9.424 3.572 0.977 1.00 72.06 195 GLY A C 1
ATOM 1553 O O . GLY A 1 195 ? -10.023 3.654 2.049 1.00 72.06 195 GLY A O 1
ATOM 1554 N N . TRP A 1 196 ? -10.006 3.874 -0.187 1.00 75.25 196 TRP A N 1
ATOM 1555 C CA . TRP A 1 196 ? -11.381 4.347 -0.296 1.00 75.25 196 TRP A CA 1
ATOM 1556 C C . TRP A 1 196 ? -12.392 3.278 0.129 1.00 75.25 196 TRP A C 1
ATOM 1558 O O . TRP A 1 196 ? -13.283 3.572 0.926 1.00 75.25 196 TRP A O 1
ATOM 1568 N N . LEU A 1 197 ? -12.235 2.027 -0.317 1.00 79.12 197 LEU A N 1
ATOM 1569 C CA . LEU A 1 197 ? -13.091 0.921 0.117 1.00 79.12 197 LEU A CA 1
ATOM 1570 C C . LEU A 1 197 ? -13.052 0.749 1.638 1.00 79.12 197 LEU A C 1
ATOM 1572 O O . LEU A 1 197 ? -14.102 0.726 2.284 1.00 79.12 197 LEU A O 1
ATOM 1576 N N . PHE A 1 198 ? -11.857 0.675 2.224 1.00 73.81 198 PHE A N 1
ATOM 1577 C CA . PHE A 1 198 ? -11.708 0.524 3.667 1.00 73.81 198 PHE A CA 1
ATOM 1578 C C . PHE A 1 198 ? -12.255 1.725 4.429 1.00 73.81 198 PHE A C 1
ATOM 1580 O O . PHE A 1 198 ? -12.863 1.537 5.479 1.00 73.81 198 PHE A O 1
ATOM 1587 N N . TRP A 1 199 ? -12.142 2.935 3.885 1.00 71.62 199 TRP A N 1
ATOM 1588 C CA . TRP A 1 199 ? -12.760 4.133 4.448 1.00 71.62 199 TRP A CA 1
ATOM 1589 C C . TRP A 1 199 ? -14.292 4.075 4.443 1.00 71.62 199 TRP A C 1
ATOM 1591 O O . TRP A 1 199 ? -14.933 4.372 5.451 1.00 71.62 199 TRP A O 1
ATOM 1601 N N . GLU A 1 200 ? -14.915 3.672 3.334 1.00 73.81 200 GLU A N 1
ATOM 1602 C CA . GLU A 1 200 ? -16.375 3.538 3.262 1.00 73.81 200 GLU A CA 1
ATOM 1603 C C . GLU A 1 200 ? -16.879 2.412 4.183 1.00 73.81 200 GLU A C 1
ATOM 1605 O O . GLU A 1 200 ? -17.875 2.588 4.890 1.00 73.81 200 GLU A O 1
ATOM 1610 N N . VAL A 1 201 ? -16.159 1.286 4.256 1.00 72.62 201 VAL A N 1
ATOM 1611 C CA . VAL A 1 201 ? -16.451 0.197 5.203 1.00 72.62 201 VAL A CA 1
ATOM 1612 C C . VAL A 1 201 ? -16.286 0.672 6.646 1.00 72.62 201 VAL A C 1
ATOM 1614 O O . VAL A 1 201 ? -17.138 0.375 7.483 1.00 72.62 201 VAL A O 1
ATOM 1617 N N . TYR A 1 202 ? -15.239 1.438 6.945 1.00 68.25 202 TYR A N 1
ATOM 1618 C CA . TYR A 1 202 ? -15.008 2.016 8.264 1.00 68.25 202 TYR A CA 1
ATOM 1619 C C . TYR A 1 202 ? -16.171 2.927 8.686 1.00 68.25 202 TYR A C 1
ATOM 1621 O O . TYR A 1 202 ? -16.752 2.723 9.750 1.00 68.25 202 TYR A O 1
ATOM 1629 N N . LYS A 1 203 ? -16.589 3.864 7.823 1.00 67.38 203 LYS A N 1
ATOM 1630 C CA . LYS A 1 203 ? -17.680 4.816 8.103 1.00 67.38 203 LYS A CA 1
ATOM 1631 C C . LYS A 1 203 ? -19.052 4.172 8.265 1.00 67.38 203 LYS A C 1
ATOM 1633 O O . LYS A 1 203 ? -19.806 4.582 9.139 1.00 67.38 203 LYS A O 1
ATOM 1638 N N . LYS A 1 204 ? -19.416 3.178 7.442 1.00 66.25 204 LYS A N 1
ATOM 1639 C CA . LYS A 1 204 ? -20.709 2.474 7.606 1.00 66.25 204 LYS A CA 1
ATOM 1640 C C . LYS A 1 204 ? -20.822 1.812 8.974 1.00 66.25 204 LYS A C 1
ATOM 1642 O O . LYS A 1 204 ? -21.911 1.671 9.514 1.00 66.25 204 LYS A O 1
ATOM 1647 N N . ASN A 1 205 ? -19.685 1.412 9.515 1.00 60.66 205 ASN A N 1
ATOM 1648 C CA . ASN A 1 205 ? -19.588 0.726 10.781 1.00 60.66 205 ASN A CA 1
ATOM 1649 C C . ASN A 1 205 ? -19.194 1.669 11.933 1.00 60.66 205 ASN A C 1
ATOM 1651 O O . ASN A 1 205 ? -18.787 1.199 12.993 1.00 60.66 205 ASN A O 1
ATOM 1655 N N . ALA A 1 206 ? -19.336 2.989 11.751 1.00 52.72 206 ALA A N 1
ATOM 1656 C CA . ALA A 1 206 ? -19.086 3.989 12.790 1.00 52.72 206 ALA A CA 1
ATOM 1657 C C . ALA A 1 206 ? -20.015 3.826 14.008 1.00 52.72 206 ALA A C 1
ATOM 1659 O O . ALA A 1 206 ? -19.646 4.222 15.107 1.00 52.72 206 ALA A O 1
ATOM 1660 N N . GLU A 1 207 ? -21.167 3.158 13.865 1.00 40.97 207 GLU A N 1
ATOM 1661 C CA . GLU A 1 207 ? -21.999 2.758 15.011 1.00 40.97 207 GLU A CA 1
ATOM 1662 C C . GLU A 1 207 ? -21.273 1.830 15.996 1.00 40.97 207 GLU A C 1
ATOM 1664 O O . GLU A 1 207 ? -21.661 1.754 17.152 1.00 40.97 207 GLU A O 1
ATOM 1669 N N . TRP A 1 208 ? -20.188 1.168 15.589 1.00 42.62 208 TRP A N 1
ATOM 1670 C CA . TRP A 1 208 ? -19.361 0.335 16.471 1.00 42.62 208 TRP A CA 1
ATOM 1671 C C . TRP A 1 208 ? -18.406 1.147 17.361 1.00 42.62 208 TRP A C 1
ATOM 1673 O O . TRP A 1 208 ? -17.622 0.563 18.106 1.00 42.62 208 TRP A O 1
ATOM 1683 N N . LEU A 1 209 ? -18.445 2.479 17.252 1.00 40.94 209 LEU A N 1
ATOM 1684 C CA . LEU A 1 209 ? -17.859 3.425 18.205 1.00 40.94 209 LEU A CA 1
ATOM 1685 C C . LEU A 1 209 ? -18.822 3.742 19.356 1.00 40.94 209 LEU A C 1
ATOM 1687 O O . LEU A 1 209 ? -18.403 4.322 20.356 1.00 40.94 209 LEU A O 1
ATOM 1691 N N . LYS A 1 210 ? -20.106 3.372 19.233 1.00 40.00 210 LYS A N 1
ATOM 1692 C CA . LYS A 1 210 ? -21.033 3.443 20.358 1.00 40.00 210 LYS A CA 1
ATOM 1693 C C . LYS A 1 210 ? -20.571 2.416 21.385 1.00 40.00 210 LYS A C 1
ATOM 1695 O O . LYS A 1 210 ? -20.409 1.239 21.062 1.00 40.00 210 LYS A O 1
ATOM 1700 N N . GLN A 1 211 ? -20.329 2.883 22.606 1.00 38.56 211 GLN A N 1
ATOM 1701 C CA . GLN A 1 211 ? -20.212 2.010 23.764 1.00 38.56 211 GLN A CA 1
ATOM 1702 C C . GLN A 1 211 ? -21.477 1.146 23.795 1.00 38.56 211 GLN A C 1
ATOM 1704 O O . GLN A 1 211 ? -22.575 1.667 23.955 1.00 38.56 211 GLN A O 1
ATOM 1709 N N . THR A 1 212 ? -21.346 -0.159 23.567 1.00 38.06 212 THR A N 1
ATOM 1710 C CA . THR A 1 212 ? -22.291 -1.080 24.193 1.00 38.06 212 THR A CA 1
ATOM 1711 C C . THR A 1 212 ? -21.984 -1.006 25.680 1.00 38.06 212 THR A C 1
ATOM 1713 O O . THR A 1 212 ? -20.830 -1.255 26.047 1.00 38.06 212 THR A O 1
ATOM 1716 N N . GLU A 1 213 ? -22.974 -0.556 26.449 1.00 36.88 213 GLU A N 1
ATOM 1717 C CA . GLU A 1 213 ? -22.981 -0.519 27.917 1.00 36.88 213 GLU A CA 1
ATOM 1718 C C . GLU A 1 213 ? -22.399 -1.795 28.542 1.00 36.88 213 GLU A C 1
ATOM 1720 O O . GLU A 1 213 ? -22.626 -2.899 27.986 1.00 36.88 213 GLU A O 1
#

pLDDT: mean 71.04, std 15.28, range [33.0, 93.62]

Sequence (213 aa):
YYGAFEGYWCYVVGQLIRFLAKEPSKLVINPLSIFMGSPCAMIVVAWVVRKVRYPLNIVAGILAGVGFHAFTIFPYCVVVYGWELTPLVFTLQLLGGLIVVAACFLIAFGGAAYMWRIRKQPLFPWRFIPPEERFSIASRRRILAALAFAIATTLIAYGVCFTPYVSPEIAGPPYSPYRLYLDAWVRHPITFGLGWLFWEVYKKNAEWLKQTE

Secondary structure (DSSP, 8-state):
---HHHHHHHHHHHHHHHHHHH-HHHHHH-GGGGG-STHHHHHHHHHHHHHSPTTHHHHHHHHHHHHHHHHHHHHHHHHHHHHHHHHHHHHHHHHHHHHHHHHHHHHHHHHHHHHHHHH---S-GGG---TT----PPPHHHHHHHHHHHHHHHHHHHHHHTSGGGSHHHH-STT-HHHHHHHHHHHHHHHHHHHHHHHHHHHHTGGGGS---

Foldseek 3Di:
DCALVVVQVVQLVVLVCCCVPPPVVCCVLQVCCSNFDQSLLSLQLLVQLLVDDPPVSLVSSLVSSLVVRLLLCQLLLCLQANPVCSVPVSVVSSVVSSVVSNVVSCCVLVVLCVCCVVPVDPSDCNLADDLPPPDPQQDPVQLVVLVVQLVVLSCVSVVVSPDCCSPCVNQNHGPDSSSSNNSSSNNSSNSVSSSSNSVNVCRNVSVSSDDPD